Protein AF-C0EN92-F1 (afdb_monomer_lite)

Radius of gyration: 29.16 Å; chains: 1; bounding box: 77×29×92 Å

Structure (mmCIF, N/CA/C/O backbone):
data_AF-C0EN92-F1
#
_entry.id   AF-C0EN92-F1
#
loop_
_atom_site.group_PDB
_atom_site.id
_atom_site.type_symbol
_atom_site.label_atom_id
_atom_site.label_alt_id
_atom_site.label_comp_id
_atom_site.label_asym_id
_atom_site.label_entity_id
_atom_site.label_seq_id
_atom_site.pdbx_PDB_ins_code
_atom_site.Cartn_x
_atom_site.Cartn_y
_atom_site.Cartn_z
_atom_site.occupancy
_atom_site.B_iso_or_equiv
_atom_site.auth_seq_id
_atom_site.auth_comp_id
_atom_site.auth_asym_id
_atom_site.auth_atom_id
_atom_site.pdbx_PDB_model_num
ATOM 1 N N . MET A 1 1 ? 53.353 -12.602 -53.774 1.00 52.53 1 MET A N 1
ATOM 2 C CA . MET A 1 1 ? 52.784 -12.191 -55.079 1.00 52.53 1 MET A CA 1
ATOM 3 C C . MET A 1 1 ? 51.716 -13.171 -55.586 1.00 52.53 1 MET A C 1
ATOM 5 O O . MET A 1 1 ? 50.883 -12.757 -56.377 1.00 52.53 1 MET A O 1
ATOM 9 N N . GLU A 1 2 ? 51.681 -14.421 -55.100 1.00 54.94 2 GLU A N 1
ATOM 10 C CA . GLU A 1 2 ? 50.671 -15.437 -55.473 1.00 54.94 2 GLU A CA 1
ATOM 11 C C . GLU A 1 2 ? 49.275 -15.196 -54.868 1.00 54.94 2 GLU A C 1
ATOM 13 O O . GLU A 1 2 ? 48.294 -15.258 -55.593 1.00 54.94 2 GLU A O 1
ATOM 18 N N . ILE A 1 3 ? 49.171 -14.766 -53.604 1.00 53.34 3 ILE A N 1
ATOM 19 C CA . ILE A 1 3 ? 47.872 -14.516 -52.932 1.00 53.34 3 ILE A CA 1
ATOM 20 C C . ILE A 1 3 ? 47.039 -13.429 -53.639 1.00 53.34 3 ILE A C 1
ATOM 22 O O . ILE A 1 3 ? 45.816 -13.504 -53.714 1.00 53.34 3 ILE A O 1
ATOM 26 N N . ILE A 1 4 ? 47.701 -12.407 -54.188 1.00 57.75 4 ILE A N 1
ATOM 27 C CA . ILE A 1 4 ? 47.029 -11.316 -54.912 1.00 57.75 4 ILE A CA 1
ATOM 28 C C . ILE A 1 4 ? 46.498 -11.815 -56.264 1.00 57.75 4 ILE A C 1
ATOM 30 O O . ILE A 1 4 ? 45.454 -11.354 -56.714 1.00 57.75 4 ILE A O 1
ATOM 34 N N . LYS A 1 5 ? 47.173 -12.789 -56.887 1.00 64.00 5 LYS A N 1
ATOM 35 C CA . LYS A 1 5 ? 46.709 -13.430 -58.122 1.00 64.00 5 LYS A CA 1
ATOM 36 C C . LYS A 1 5 ? 45.467 -14.284 -57.871 1.00 64.00 5 LYS A C 1
ATOM 38 O O . LYS A 1 5 ? 44.494 -14.118 -58.595 1.00 64.00 5 LYS A O 1
ATOM 43 N N . ASP A 1 6 ? 45.454 -15.068 -56.794 1.00 62.69 6 ASP A N 1
ATOM 44 C CA . ASP A 1 6 ? 44.299 -15.901 -56.432 1.00 62.69 6 ASP A CA 1
ATOM 45 C C . ASP A 1 6 ? 43.051 -15.069 -56.110 1.00 62.69 6 ASP A C 1
ATOM 47 O O . ASP A 1 6 ? 41.946 -15.421 -56.516 1.00 62.69 6 ASP A O 1
ATOM 51 N N . ILE A 1 7 ? 43.213 -13.919 -55.447 1.00 59.91 7 ILE A N 1
ATOM 52 C CA . ILE A 1 7 ? 42.099 -12.997 -55.174 1.00 59.91 7 ILE A CA 1
ATOM 53 C C . ILE A 1 7 ? 41.567 -12.378 -56.474 1.00 59.91 7 ILE A C 1
ATOM 55 O O . ILE A 1 7 ? 40.354 -12.259 -56.646 1.00 59.91 7 ILE A O 1
ATOM 59 N N . ILE A 1 8 ? 42.453 -12.000 -57.400 1.00 69.06 8 ILE A N 1
ATOM 60 C CA . ILE A 1 8 ? 42.069 -11.411 -58.691 1.00 69.06 8 ILE A CA 1
ATOM 61 C C . ILE A 1 8 ? 41.389 -12.450 -59.593 1.00 69.06 8 ILE A C 1
ATOM 63 O O . ILE A 1 8 ? 40.402 -12.125 -60.258 1.00 69.06 8 ILE A O 1
ATOM 67 N N . ASP A 1 9 ? 41.865 -13.694 -59.597 1.00 70.50 9 ASP A N 1
ATOM 68 C CA . ASP A 1 9 ? 41.289 -14.778 -60.395 1.00 70.50 9 ASP A CA 1
ATOM 69 C C . ASP A 1 9 ? 39.962 -15.276 -59.806 1.00 70.50 9 ASP A C 1
ATOM 71 O O . ASP A 1 9 ? 39.016 -15.523 -60.558 1.00 70.50 9 ASP A O 1
ATOM 75 N N . TRP A 1 10 ? 39.818 -15.282 -58.477 1.00 67.06 10 TRP A N 1
ATOM 76 C CA . TRP A 1 10 ? 38.531 -15.494 -57.809 1.00 67.06 10 TRP A CA 1
ATOM 77 C C . TRP A 1 10 ? 37.513 -14.402 -58.171 1.00 67.06 10 TRP A C 1
ATOM 79 O O . TRP A 1 10 ? 36.366 -14.706 -58.501 1.00 67.06 10 TRP A O 1
ATOM 89 N N . PHE A 1 11 ? 37.935 -13.132 -58.210 1.00 61.81 11 PHE A N 1
ATOM 90 C CA . PHE A 1 11 ? 37.070 -12.012 -58.601 1.00 61.81 11 PHE A CA 1
ATOM 91 C C . PHE A 1 11 ? 36.653 -12.073 -60.079 1.00 61.81 11 PHE A C 1
ATOM 93 O O . PHE A 1 11 ? 35.511 -11.761 -60.421 1.00 61.81 11 PHE A O 1
ATOM 100 N N . LYS A 1 12 ? 37.552 -12.506 -60.973 1.00 68.06 12 LYS A N 1
ATOM 101 C CA . LYS A 1 12 ? 37.243 -12.722 -62.397 1.00 68.06 12 LYS A CA 1
ATOM 102 C C . LYS A 1 12 ? 36.296 -13.899 -62.610 1.00 68.06 12 LYS A C 1
ATOM 104 O O . LYS A 1 12 ? 35.366 -13.779 -63.405 1.00 68.06 12 LYS A O 1
ATOM 109 N N . TRP A 1 13 ? 36.492 -14.999 -61.883 1.00 70.31 13 TRP A N 1
ATOM 110 C CA . TRP A 1 13 ? 35.576 -16.138 -61.891 1.00 70.31 13 TRP A CA 1
ATOM 111 C C . TRP A 1 13 ? 34.180 -15.731 -61.399 1.00 70.31 13 TRP A C 1
ATOM 113 O O . T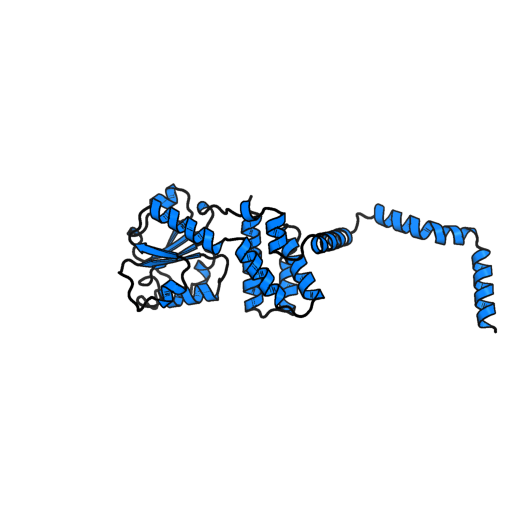RP A 1 13 ? 33.185 -16.030 -62.058 1.00 70.31 13 TRP A O 1
ATOM 123 N N . PHE A 1 14 ? 34.097 -14.948 -60.321 1.00 58.41 14 PHE A N 1
ATOM 124 C CA . PHE A 1 14 ? 32.828 -14.455 -59.781 1.00 58.41 14 PHE A CA 1
ATOM 125 C C . PHE A 1 14 ? 32.107 -13.495 -60.743 1.00 58.41 14 PHE A C 1
ATOM 127 O O . PHE A 1 14 ? 30.906 -13.626 -60.970 1.00 58.41 14 PHE A O 1
ATOM 134 N N . ASN A 1 15 ? 32.845 -12.589 -61.391 1.00 58.66 15 ASN A N 1
ATOM 135 C CA . ASN A 1 15 ? 32.295 -11.688 -62.410 1.00 58.66 15 ASN A CA 1
ATOM 136 C C . ASN A 1 15 ? 31.903 -12.405 -63.715 1.00 58.66 15 ASN A C 1
ATOM 138 O O . ASN A 1 15 ? 31.040 -11.912 -64.440 1.00 58.66 15 ASN A O 1
ATOM 142 N N . SER A 1 16 ? 32.484 -13.574 -64.013 1.00 63.78 16 SER A N 1
ATOM 143 C CA . SER A 1 16 ? 32.070 -14.405 -65.156 1.00 63.78 16 SER A CA 1
ATOM 144 C C . SER A 1 16 ? 30.697 -15.062 -64.950 1.00 63.78 16 SER A C 1
ATOM 146 O O . SER A 1 16 ? 30.022 -15.427 -65.911 1.00 63.78 16 SER A O 1
ATOM 148 N N . LEU A 1 17 ? 30.230 -15.137 -63.700 1.00 60.47 17 LEU A N 1
ATOM 149 C CA . LEU A 1 17 ? 28.909 -15.628 -63.317 1.00 60.47 17 LEU A CA 1
ATOM 150 C C . LEU A 1 17 ? 27.917 -14.459 -63.183 1.00 60.47 17 LEU A C 1
ATOM 152 O O . LEU A 1 17 ? 27.246 -14.304 -62.163 1.00 60.47 17 LEU A O 1
ATOM 156 N N . GLY A 1 18 ? 27.808 -13.624 -64.223 1.00 57.16 18 GLY A N 1
ATOM 157 C CA . GLY A 1 18 ? 27.041 -12.365 -64.207 1.00 57.16 18 GLY A CA 1
ATOM 158 C C . GLY A 1 18 ? 25.565 -12.482 -63.785 1.00 57.16 18 GLY A C 1
ATOM 159 O O . GLY A 1 18 ? 24.981 -11.516 -63.297 1.00 57.16 18 GLY A O 1
ATOM 160 N N . TRP A 1 19 ? 24.959 -13.668 -63.892 1.00 60.53 19 TRP A N 1
ATOM 161 C CA . TRP A 1 19 ? 23.601 -13.934 -63.400 1.00 60.53 19 TRP A CA 1
ATOM 162 C C . TRP A 1 19 ? 23.546 -14.184 -61.877 1.00 60.53 19 TRP A C 1
ATOM 164 O O . TRP A 1 19 ? 22.604 -13.750 -61.217 1.00 60.53 19 TRP A O 1
ATOM 174 N N . LEU A 1 20 ? 24.578 -14.803 -61.296 1.00 50.56 20 LEU A N 1
ATOM 175 C CA . LEU A 1 20 ? 24.722 -15.043 -59.853 1.00 50.56 20 LEU A CA 1
ATOM 176 C C . LEU A 1 20 ? 25.091 -13.762 -59.103 1.00 50.56 20 LEU A C 1
ATOM 178 O O . LEU A 1 20 ? 24.573 -13.529 -58.014 1.00 50.56 20 LEU A O 1
ATOM 182 N N . ALA A 1 21 ? 25.908 -12.895 -59.706 1.00 53.53 21 ALA A N 1
ATOM 183 C CA . ALA A 1 21 ? 26.208 -11.578 -59.152 1.00 53.53 21 ALA A CA 1
ATOM 184 C C . ALA A 1 21 ? 24.928 -10.740 -58.976 1.00 53.53 21 ALA A C 1
ATOM 186 O O . ALA A 1 21 ? 24.719 -10.156 -57.916 1.00 53.53 21 ALA A O 1
ATOM 187 N N . ASN A 1 22 ? 24.003 -10.761 -59.941 1.00 52.94 22 ASN A N 1
ATOM 188 C CA . ASN A 1 22 ? 22.713 -10.073 -59.814 1.00 52.94 22 ASN A CA 1
ATOM 189 C C . ASN A 1 22 ? 21.779 -10.731 -58.781 1.00 52.94 22 ASN A C 1
ATOM 191 O O . ASN A 1 22 ? 21.113 -10.026 -58.023 1.00 52.94 22 ASN A O 1
ATOM 195 N N . ILE A 1 23 ? 21.769 -12.063 -58.673 1.00 54.25 23 ILE A N 1
ATOM 196 C CA . ILE A 1 23 ? 20.987 -12.785 -57.652 1.00 54.25 23 ILE A CA 1
ATOM 197 C C . ILE A 1 23 ? 21.524 -12.535 -56.236 1.00 54.25 23 ILE A C 1
ATOM 199 O O . ILE A 1 23 ? 20.750 -12.427 -55.293 1.00 54.25 23 ILE A O 1
ATOM 203 N N . ILE A 1 24 ? 22.833 -12.399 -56.055 1.00 52.66 24 ILE A N 1
ATOM 204 C CA . ILE A 1 24 ? 23.429 -12.142 -54.739 1.00 52.66 24 ILE A CA 1
ATOM 205 C C . ILE A 1 24 ? 23.267 -10.662 -54.362 1.00 52.66 24 ILE A C 1
ATOM 207 O O . ILE A 1 24 ? 22.865 -10.355 -53.242 1.00 52.66 24 ILE A O 1
ATOM 211 N N . THR A 1 25 ? 23.492 -9.747 -55.308 1.00 54.62 25 THR A N 1
ATOM 212 C CA . THR A 1 25 ? 23.460 -8.295 -55.056 1.00 54.62 25 THR A CA 1
ATOM 213 C C . THR A 1 25 ? 22.034 -7.757 -54.905 1.00 54.62 25 THR A C 1
ATOM 215 O O . THR A 1 25 ? 21.799 -6.858 -54.103 1.00 54.62 25 THR A O 1
ATOM 218 N N . ILE A 1 26 ? 21.062 -8.323 -55.631 1.00 52.19 26 ILE A N 1
ATOM 219 C CA . ILE A 1 26 ? 19.655 -7.888 -55.594 1.00 52.19 26 ILE A CA 1
ATOM 220 C C . ILE A 1 26 ? 18.792 -8.903 -54.839 1.00 52.19 26 ILE A C 1
ATOM 222 O O . ILE A 1 26 ? 17.935 -8.520 -54.044 1.00 52.19 26 ILE A O 1
ATOM 226 N N . GLY A 1 27 ? 19.021 -10.202 -55.036 1.00 47.00 27 GLY A N 1
ATOM 227 C CA . GLY A 1 27 ? 18.198 -11.271 -54.463 1.00 47.00 27 GLY A CA 1
ATOM 228 C C . GLY A 1 27 ? 18.375 -11.465 -52.957 1.00 47.00 27 GLY A C 1
ATOM 229 O O . GLY A 1 27 ? 17.388 -11.717 -52.284 1.00 47.00 27 GLY A O 1
ATOM 230 N N . ILE A 1 28 ? 19.565 -11.275 -52.377 1.00 53.22 28 ILE A N 1
ATOM 231 C CA . ILE A 1 28 ? 19.749 -11.387 -50.914 1.00 53.22 28 ILE A CA 1
ATOM 232 C C . ILE A 1 28 ? 19.015 -10.274 -50.144 1.00 53.22 28 ILE A C 1
ATOM 234 O O . ILE A 1 28 ? 18.267 -10.600 -49.217 1.00 53.22 28 ILE A O 1
ATOM 238 N N . PRO A 1 29 ? 19.149 -8.979 -50.497 1.00 55.34 29 PRO A N 1
ATOM 239 C CA . PRO A 1 29 ? 18.407 -7.930 -49.804 1.00 55.34 29 PRO A CA 1
ATOM 240 C C . PRO A 1 29 ? 16.902 -8.004 -50.083 1.00 55.34 29 PRO A C 1
ATOM 242 O O . PRO A 1 29 ? 16.113 -7.851 -49.153 1.00 55.34 29 PRO A O 1
ATOM 245 N N . THR A 1 30 ? 16.476 -8.310 -51.314 1.00 54.00 30 THR A N 1
ATOM 246 C CA . THR A 1 30 ? 15.039 -8.425 -51.627 1.00 54.00 30 THR A CA 1
ATOM 247 C C . THR A 1 30 ? 14.401 -9.651 -50.979 1.00 54.00 30 THR A C 1
ATOM 249 O O . THR A 1 30 ? 13.339 -9.515 -50.382 1.00 54.00 30 THR A O 1
ATOM 252 N N . TYR A 1 31 ? 15.055 -10.817 -50.982 1.00 54.66 31 TYR A N 1
ATOM 253 C CA . TYR A 1 31 ? 14.577 -12.015 -50.283 1.00 54.66 31 TYR A CA 1
ATOM 254 C C . TYR A 1 31 ? 14.601 -11.832 -48.762 1.00 54.66 31 TYR A C 1
ATOM 256 O O . TYR A 1 31 ? 13.689 -12.294 -48.084 1.00 54.66 31 TYR A O 1
ATOM 264 N N . GLY A 1 32 ? 15.581 -11.099 -48.221 1.00 59.06 32 GLY A N 1
ATOM 265 C CA . GLY A 1 32 ? 15.625 -10.705 -46.811 1.00 59.06 32 GLY A CA 1
ATOM 266 C C . GLY A 1 32 ? 14.458 -9.797 -46.413 1.00 59.06 32 GLY A C 1
ATOM 267 O O . GLY A 1 32 ? 13.799 -10.058 -45.409 1.00 59.06 32 GLY A O 1
ATOM 268 N N . ILE A 1 33 ? 14.149 -8.782 -47.225 1.00 58.44 33 ILE A N 1
ATOM 269 C CA . ILE A 1 33 ? 13.006 -7.876 -47.023 1.00 58.44 33 ILE A CA 1
ATOM 270 C C . ILE A 1 33 ? 11.680 -8.629 -47.192 1.00 58.44 33 ILE A C 1
ATOM 272 O O . ILE A 1 33 ? 10.781 -8.478 -46.371 1.00 58.44 33 ILE A O 1
ATOM 276 N N . ILE A 1 34 ? 11.568 -9.500 -48.197 1.00 57.50 34 ILE A N 1
ATOM 277 C CA . ILE A 1 34 ? 10.387 -10.336 -48.441 1.00 57.50 34 ILE A CA 1
ATOM 278 C C . ILE A 1 34 ? 10.183 -11.345 -47.304 1.00 57.50 34 ILE A C 1
ATOM 280 O O . ILE A 1 34 ? 9.061 -11.497 -46.842 1.00 57.50 34 ILE A O 1
ATOM 284 N N . LEU A 1 35 ? 11.231 -11.980 -46.769 1.00 53.78 35 LEU A N 1
ATOM 285 C CA . LEU A 1 35 ? 11.136 -12.835 -45.575 1.00 53.78 35 LEU A CA 1
ATOM 286 C C . LEU A 1 35 ? 10.744 -12.046 -44.322 1.00 53.78 35 LEU A C 1
ATOM 288 O O . LEU A 1 35 ? 10.035 -12.586 -43.476 1.00 53.78 35 LEU A O 1
ATOM 292 N N . LEU A 1 36 ? 11.187 -10.794 -44.201 1.00 55.34 36 LEU A N 1
ATOM 293 C CA . LEU A 1 36 ? 10.862 -9.895 -43.091 1.00 55.34 36 LEU A CA 1
ATOM 294 C C . LEU A 1 36 ? 9.421 -9.357 -43.182 1.00 55.34 36 LEU A C 1
ATOM 296 O O . LEU A 1 36 ? 8.805 -9.102 -42.149 1.00 55.34 36 LEU A O 1
ATOM 300 N N . LEU A 1 37 ? 8.872 -9.252 -44.398 1.00 57.03 37 LEU A N 1
ATOM 301 C CA . LEU A 1 37 ? 7.476 -8.897 -44.679 1.00 57.03 37 LEU A CA 1
ATOM 302 C C . LEU A 1 37 ? 6.522 -10.109 -44.631 1.00 57.03 37 LEU A C 1
ATOM 304 O O . LEU A 1 37 ? 5.394 -9.972 -44.163 1.00 57.03 37 LEU A O 1
ATOM 308 N N . LEU A 1 38 ? 6.953 -11.295 -45.086 1.00 53.25 38 LEU A N 1
ATOM 309 C CA . LEU A 1 38 ? 6.133 -12.517 -45.164 1.00 53.25 38 LEU A CA 1
ATOM 310 C C . LEU A 1 38 ? 6.127 -13.331 -43.867 1.00 53.25 38 LEU A C 1
ATOM 312 O O . LEU A 1 38 ? 5.105 -13.929 -43.522 1.00 53.25 38 LEU A O 1
ATOM 316 N N . LYS A 1 39 ? 7.230 -13.372 -43.107 1.00 50.03 39 LYS A N 1
ATOM 317 C CA . LYS A 1 39 ? 7.168 -13.904 -41.743 1.00 50.03 39 LYS A CA 1
ATOM 318 C C . LYS A 1 39 ? 6.562 -12.817 -40.880 1.00 50.03 39 LYS A C 1
ATOM 320 O O . LYS A 1 39 ? 7.215 -11.799 -40.675 1.00 50.03 39 LYS A O 1
ATOM 325 N N . LYS A 1 40 ? 5.349 -13.064 -40.353 1.00 53.03 40 LYS A N 1
ATOM 326 C CA . LYS A 1 40 ? 4.748 -12.315 -39.230 1.00 53.03 40 LYS A CA 1
ATOM 327 C C . LYS A 1 40 ? 5.899 -11.799 -38.368 1.00 53.03 40 LYS A C 1
ATOM 329 O O . LYS A 1 40 ? 6.580 -12.662 -37.802 1.00 53.03 40 LYS A O 1
ATOM 334 N N . PRO A 1 41 ? 6.186 -10.482 -38.346 1.00 53.06 41 PRO A N 1
ATOM 335 C CA . PRO A 1 41 ? 7.405 -9.963 -37.748 1.00 53.06 41 PRO A CA 1
ATOM 336 C C . PRO A 1 41 ? 7.504 -10.588 -36.375 1.00 53.06 41 PRO A C 1
ATOM 338 O O . PRO A 1 41 ? 6.572 -10.465 -35.572 1.00 53.06 41 PRO A O 1
ATOM 341 N N . ASN A 1 42 ? 8.556 -11.394 -36.195 1.00 55.34 42 ASN A N 1
ATOM 342 C CA . ASN A 1 42 ? 8.668 -12.296 -35.060 1.00 55.34 42 ASN A CA 1
ATOM 343 C C . ASN A 1 42 ? 8.339 -11.450 -33.829 1.00 55.34 42 ASN A C 1
ATOM 345 O O . ASN A 1 42 ? 8.931 -10.379 -33.696 1.00 55.34 42 ASN A O 1
ATOM 349 N N . LYS A 1 43 ? 7.361 -11.835 -32.991 1.00 60.66 43 LYS A N 1
ATOM 350 C CA . LYS A 1 43 ? 6.848 -10.979 -31.891 1.00 60.66 43 LYS A CA 1
ATOM 351 C C . LYS A 1 43 ? 7.986 -10.334 -31.080 1.00 60.66 43 LYS A C 1
ATOM 353 O O . LYS A 1 43 ? 7.841 -9.238 -30.553 1.00 60.66 43 LYS A O 1
ATOM 358 N N . TRP A 1 44 ? 9.134 -11.006 -31.043 1.00 61.19 44 TRP A N 1
ATOM 359 C CA . TRP A 1 44 ? 10.424 -10.530 -30.564 1.00 61.19 44 TRP A CA 1
ATOM 360 C C . TRP A 1 44 ? 10.941 -9.212 -31.185 1.00 61.19 44 TRP A C 1
ATOM 362 O O . TRP A 1 44 ? 11.288 -8.308 -30.434 1.00 61.19 44 TRP A O 1
ATOM 372 N N . ILE A 1 45 ? 10.963 -9.054 -32.513 1.00 63.38 45 ILE A N 1
ATOM 373 C CA . ILE A 1 45 ? 11.422 -7.834 -33.209 1.00 63.38 45 ILE A CA 1
ATOM 374 C C . ILE A 1 45 ? 10.510 -6.653 -32.865 1.00 63.38 45 ILE A C 1
ATOM 376 O O . ILE A 1 45 ? 10.994 -5.594 -32.475 1.00 63.38 45 ILE A O 1
ATOM 380 N N . LEU A 1 46 ? 9.189 -6.854 -32.920 1.00 67.19 46 LEU A N 1
ATOM 381 C CA . LEU A 1 46 ? 8.208 -5.844 -32.506 1.00 67.19 46 LEU A CA 1
ATOM 382 C C . LEU A 1 46 ? 8.374 -5.460 -31.030 1.00 67.19 46 LEU A C 1
ATOM 384 O O . LEU A 1 46 ? 8.362 -4.276 -30.704 1.00 67.19 46 LEU A O 1
ATOM 388 N N . LYS A 1 47 ? 8.578 -6.438 -30.135 1.00 66.00 47 LYS A N 1
ATOM 389 C CA . LYS A 1 47 ? 8.892 -6.178 -28.719 1.00 66.00 47 LYS A CA 1
ATOM 390 C C . LYS A 1 47 ? 10.179 -5.359 -28.566 1.00 66.00 47 LYS A C 1
ATOM 392 O O . LYS A 1 47 ? 10.212 -4.453 -27.742 1.00 66.00 47 LYS A O 1
ATOM 397 N N . LYS A 1 48 ? 11.210 -5.635 -29.368 1.00 67.38 48 LYS A N 1
ATOM 398 C CA . LYS A 1 48 ? 12.501 -4.933 -29.322 1.00 67.38 48 LYS A CA 1
ATOM 399 C C . LYS A 1 48 ? 12.393 -3.482 -29.807 1.00 67.38 48 LYS A C 1
ATOM 401 O O . LYS A 1 48 ? 12.903 -2.590 -29.139 1.00 67.38 48 LYS A O 1
ATOM 406 N N . PHE A 1 49 ? 11.665 -3.233 -30.898 1.00 67.25 49 PHE A N 1
ATOM 407 C CA . PHE A 1 49 ? 11.370 -1.873 -31.370 1.00 67.25 49 PHE A CA 1
ATOM 408 C C . PHE A 1 49 ? 10.515 -1.081 -30.377 1.00 67.25 49 PHE A C 1
ATOM 410 O O . PHE A 1 49 ? 10.766 0.099 -30.160 1.00 67.25 49 PHE A O 1
ATOM 417 N N . ARG A 1 50 ? 9.529 -1.722 -29.735 1.00 67.25 50 ARG A N 1
ATOM 418 C CA . ARG A 1 50 ? 8.718 -1.080 -28.687 1.00 67.25 50 ARG A CA 1
ATOM 419 C C . ARG A 1 50 ? 9.558 -0.698 -27.469 1.00 67.25 50 ARG A C 1
ATOM 421 O O . ARG A 1 50 ? 9.437 0.431 -27.011 1.00 67.25 50 ARG A O 1
ATOM 428 N N . LYS A 1 51 ? 10.433 -1.600 -27.005 1.00 64.94 51 LYS A N 1
ATOM 429 C CA . LYS A 1 51 ? 11.405 -1.326 -25.931 1.00 64.94 51 LYS A CA 1
ATOM 430 C C . LYS A 1 51 ? 12.276 -0.118 -26.263 1.00 64.94 51 LYS A C 1
ATOM 432 O O . LYS A 1 51 ? 12.351 0.800 -25.461 1.00 64.94 51 LYS A O 1
ATOM 437 N N . ALA A 1 52 ? 12.844 -0.093 -27.468 1.00 62.62 52 ALA A N 1
ATOM 438 C CA . ALA A 1 52 ? 13.669 1.019 -27.931 1.00 62.62 52 ALA A CA 1
ATOM 439 C C . ALA A 1 52 ? 12.887 2.342 -28.041 1.00 62.62 52 ALA A C 1
ATOM 441 O O . ALA A 1 52 ? 13.410 3.399 -27.716 1.00 62.62 52 ALA A O 1
ATOM 442 N N . LYS A 1 53 ? 11.619 2.303 -28.470 1.00 69.00 53 LYS A N 1
ATOM 443 C CA . LYS A 1 53 ? 10.779 3.506 -28.545 1.00 69.00 53 LYS A CA 1
ATOM 444 C C . LYS A 1 53 ? 10.458 4.065 -27.155 1.00 69.00 53 LYS A C 1
ATOM 446 O O . LYS A 1 53 ? 10.562 5.269 -26.961 1.00 69.00 53 LYS A O 1
ATOM 451 N N . LEU A 1 54 ? 10.087 3.206 -26.204 1.00 64.81 54 LEU A N 1
ATOM 452 C CA . LEU A 1 54 ? 9.776 3.616 -24.830 1.00 64.81 54 LEU A CA 1
ATOM 453 C C . LEU A 1 54 ? 11.007 4.171 -24.110 1.00 64.81 54 LEU A C 1
ATOM 455 O O . LEU A 1 54 ? 10.905 5.231 -23.503 1.00 64.81 54 LEU A O 1
ATOM 459 N N . SER A 1 55 ? 12.171 3.534 -24.278 1.00 60.97 55 SER A N 1
ATOM 460 C CA . SER A 1 55 ? 13.434 4.008 -23.698 1.00 60.97 55 SER A CA 1
ATOM 461 C C . SER A 1 55 ? 13.892 5.362 -24.239 1.00 60.97 55 SER A C 1
ATOM 463 O O . SER A 1 55 ? 14.684 6.043 -23.605 1.00 60.97 55 SER A O 1
ATOM 465 N N . MET A 1 56 ? 13.439 5.741 -25.438 1.00 62.03 56 MET A N 1
ATOM 466 C CA . MET A 1 56 ? 13.698 7.065 -26.018 1.00 62.03 56 MET A CA 1
ATOM 467 C C . MET A 1 56 ? 12.651 8.103 -25.600 1.00 62.03 56 MET A C 1
ATOM 469 O O . MET A 1 56 ? 12.891 9.300 -25.724 1.00 62.03 56 MET A O 1
ATOM 473 N N . GLN A 1 57 ? 11.475 7.658 -25.157 1.00 74.94 57 GLN A N 1
ATOM 474 C CA . GLN A 1 57 ? 10.350 8.530 -24.835 1.00 74.94 57 GLN A CA 1
ATOM 475 C C . GLN A 1 57 ? 10.318 8.923 -23.353 1.00 74.94 57 GLN A C 1
ATOM 477 O O . GLN A 1 57 ? 9.846 10.018 -23.037 1.00 74.94 57 GLN A O 1
ATOM 482 N N . TYR A 1 58 ? 10.816 8.053 -22.471 1.00 82.56 58 TYR A N 1
ATOM 483 C CA . TYR A 1 58 ? 10.781 8.223 -21.021 1.00 82.56 58 TYR A CA 1
ATOM 484 C C . TYR A 1 58 ? 12.105 7.790 -20.394 1.00 82.56 58 TYR A C 1
ATOM 486 O O . TYR A 1 58 ? 12.602 6.702 -20.680 1.00 82.56 58 TYR A O 1
ATOM 494 N N . HIS A 1 59 ? 12.643 8.625 -19.510 1.00 85.44 59 HIS A N 1
ATOM 495 C CA . HIS A 1 59 ? 13.879 8.353 -18.777 1.00 85.44 59 HIS A CA 1
ATOM 496 C C . HIS A 1 59 ? 13.608 7.838 -17.363 1.00 85.44 59 HIS A C 1
ATOM 498 O O . HIS A 1 59 ? 14.476 7.199 -16.770 1.00 85.44 59 HIS A O 1
ATOM 504 N N . THR A 1 60 ? 12.415 8.109 -16.825 1.00 91.88 60 THR A N 1
ATOM 505 C CA . THR A 1 60 ? 12.004 7.693 -15.483 1.00 91.88 60 THR A CA 1
ATOM 506 C C . THR A 1 60 ? 10.537 7.258 -15.441 1.00 91.88 60 THR A C 1
ATOM 508 O O . THR A 1 60 ? 9.743 7.620 -16.317 1.00 91.88 60 THR A O 1
ATOM 511 N N . ILE A 1 61 ? 10.158 6.495 -14.411 1.00 91.12 61 ILE A N 1
ATOM 512 C CA . ILE A 1 61 ? 8.764 6.131 -14.133 1.00 91.12 61 ILE A CA 1
ATOM 513 C C . ILE A 1 61 ? 7.952 7.402 -13.874 1.00 91.12 61 ILE A C 1
ATOM 515 O O . ILE A 1 61 ? 6.856 7.550 -14.408 1.00 91.12 61 ILE A O 1
ATOM 519 N N . PHE A 1 62 ? 8.499 8.355 -13.118 1.00 90.50 62 PHE A N 1
ATOM 520 C CA . PHE A 1 62 ? 7.849 9.637 -12.859 1.00 90.50 62 PHE A CA 1
ATOM 521 C C . PHE A 1 62 ? 7.534 10.415 -14.147 1.00 90.50 62 PHE A C 1
ATOM 523 O O . PHE A 1 62 ? 6.413 10.897 -14.311 1.00 90.50 62 PHE A O 1
ATOM 530 N N . GLU A 1 63 ? 8.482 10.497 -15.090 1.00 89.81 63 GLU A N 1
ATOM 531 C CA . GLU A 1 63 ? 8.266 11.158 -16.384 1.00 89.81 63 GLU A CA 1
ATOM 532 C C . GLU A 1 63 ? 7.176 10.448 -17.199 1.00 89.81 63 GLU A C 1
ATOM 534 O O . GLU A 1 63 ? 6.355 11.108 -17.841 1.00 89.81 63 GLU A O 1
ATOM 539 N N . PHE A 1 64 ? 7.143 9.110 -17.157 1.00 90.06 64 PHE A N 1
ATOM 540 C CA . PHE A 1 64 ? 6.092 8.315 -17.792 1.00 90.06 64 PHE A CA 1
ATOM 541 C C . PHE A 1 64 ? 4.706 8.650 -17.235 1.00 90.06 64 PHE A C 1
ATOM 543 O O . PHE A 1 64 ? 3.808 8.964 -18.019 1.00 90.06 64 PHE A O 1
ATOM 550 N N . ILE A 1 65 ? 4.553 8.650 -15.908 1.00 87.38 65 ILE A N 1
ATOM 551 C CA . ILE A 1 65 ? 3.294 8.983 -15.233 1.00 87.38 65 ILE A CA 1
ATOM 552 C C . ILE A 1 65 ? 2.805 10.378 -15.640 1.00 87.38 65 ILE A C 1
ATOM 554 O O . ILE A 1 65 ? 1.690 10.499 -16.148 1.00 87.38 65 ILE A O 1
ATOM 558 N N . GLN A 1 66 ? 3.652 11.404 -15.491 1.00 86.56 66 GLN A N 1
ATOM 559 C CA . GLN A 1 66 ? 3.275 12.796 -15.766 1.00 86.56 66 GLN A CA 1
ATOM 560 C C . GLN A 1 66 ? 2.889 13.033 -17.227 1.00 86.56 66 GLN A C 1
ATOM 562 O O . GLN A 1 66 ? 1.899 13.691 -17.531 1.00 86.56 66 GLN A O 1
ATOM 567 N N . ARG A 1 67 ? 3.675 12.509 -18.173 1.00 85.31 67 ARG A N 1
ATOM 568 C CA . ARG A 1 67 ? 3.419 12.737 -19.605 1.00 85.31 67 ARG A CA 1
ATOM 569 C C . ARG A 1 67 ? 2.173 12.027 -20.112 1.00 85.31 67 ARG A C 1
ATOM 571 O O . ARG A 1 67 ? 1.622 12.439 -21.129 1.00 85.31 67 ARG A O 1
ATOM 578 N N . GLN A 1 68 ? 1.772 10.948 -19.450 1.00 83.31 68 GLN A N 1
ATOM 579 C CA . GLN A 1 68 ? 0.536 10.234 -19.749 1.00 83.31 68 GLN A CA 1
ATOM 580 C C . GLN A 1 68 ? -0.672 10.819 -18.993 1.00 83.31 68 GLN A C 1
ATOM 582 O O . GLN A 1 68 ? -1.794 10.366 -19.213 1.00 83.31 68 GLN A O 1
ATOM 587 N N . GLY A 1 69 ? -0.467 11.823 -18.127 1.00 77.25 69 GLY A N 1
ATOM 588 C CA . GLY A 1 69 ? -1.518 12.421 -17.302 1.00 77.25 69 GLY A CA 1
ATOM 589 C C . GLY A 1 69 ? -2.123 11.437 -16.296 1.00 77.25 69 GLY A C 1
ATOM 590 O O . GLY A 1 69 ? -3.289 11.579 -15.917 1.00 77.25 69 GLY A O 1
ATOM 591 N N . LEU A 1 70 ? -1.372 10.395 -15.919 1.00 78.69 70 LEU A N 1
ATOM 592 C CA . LEU A 1 70 ? -1.861 9.289 -15.089 1.00 78.69 70 LEU A CA 1
ATOM 593 C C . LEU A 1 70 ? -2.027 9.690 -13.624 1.00 78.69 70 LEU A C 1
ATOM 595 O O . LEU A 1 70 ? -2.777 9.042 -12.903 1.00 78.69 70 LEU A O 1
ATOM 599 N N . GLU A 1 71 ? -1.414 10.793 -13.202 1.00 68.00 71 GLU A N 1
ATOM 600 C CA . GLU A 1 71 ? -1.640 11.401 -11.891 1.00 68.00 71 GLU A CA 1
ATOM 601 C C . GLU A 1 71 ? -3.092 11.848 -11.674 1.00 68.00 71 GLU A C 1
ATOM 603 O O . GLU A 1 71 ? -3.537 11.948 -10.537 1.00 68.00 71 GLU A O 1
ATOM 608 N N . ASN A 1 72 ? -3.840 12.096 -12.756 1.00 60.69 72 ASN A N 1
ATOM 609 C CA . ASN A 1 72 ? -5.256 12.465 -12.684 1.00 60.69 72 ASN A CA 1
ATOM 610 C C . ASN A 1 72 ? -6.185 11.249 -12.824 1.00 60.69 72 ASN A C 1
ATOM 612 O O . ASN A 1 72 ? -7.357 11.335 -12.468 1.00 60.69 72 ASN A O 1
ATOM 616 N N . LYS A 1 73 ? -5.672 10.122 -13.343 1.00 57.38 73 LYS A N 1
ATOM 617 C CA . LYS A 1 73 ? -6.391 8.839 -13.415 1.00 57.38 73 LYS A CA 1
ATOM 618 C C . LYS A 1 73 ? -6.240 8.000 -12.149 1.00 57.38 73 LYS A C 1
ATOM 620 O O . LYS A 1 73 ? -7.029 7.094 -11.934 1.00 57.38 73 LYS A O 1
ATOM 625 N N . SER A 1 74 ? -5.265 8.316 -11.301 1.00 54.69 74 SER A N 1
ATOM 626 C CA . SER A 1 74 ? -4.913 7.539 -10.113 1.00 54.69 74 SER A CA 1
ATOM 627 C C . SER A 1 74 ? -5.887 7.640 -8.938 1.00 54.69 74 SER A C 1
ATOM 629 O O . SER A 1 74 ? -5.511 7.330 -7.806 1.00 54.69 74 SER A O 1
ATOM 631 N N . TYR A 1 75 ? -7.110 8.125 -9.153 1.00 57.94 75 TYR A N 1
ATOM 632 C CA . TYR A 1 75 ? -8.127 8.095 -8.112 1.00 57.94 75 TYR A CA 1
ATOM 633 C C . TYR A 1 75 ? -8.682 6.670 -8.044 1.00 57.94 75 TYR A C 1
ATOM 635 O O . TYR A 1 75 ? -9.739 6.389 -8.599 1.00 57.94 75 TYR A O 1
ATOM 643 N N . ILE A 1 76 ? -7.960 5.769 -7.366 1.00 65.12 76 ILE A N 1
ATOM 644 C CA . ILE A 1 76 ? -8.621 4.589 -6.801 1.00 65.12 76 ILE A CA 1
ATOM 645 C C . ILE A 1 76 ? -9.713 5.145 -5.896 1.00 65.12 76 ILE A C 1
ATOM 647 O O . ILE A 1 76 ? -9.440 6.007 -5.059 1.00 65.12 76 ILE A O 1
ATOM 651 N N . SER A 1 77 ? -10.957 4.711 -6.074 1.00 77.56 77 SER A N 1
ATOM 652 C CA . SER A 1 77 ? -11.998 5.150 -5.158 1.00 77.56 77 SER A CA 1
ATOM 653 C C . SER A 1 77 ? -11.691 4.581 -3.777 1.00 77.56 77 SER A C 1
ATOM 655 O O . SER A 1 77 ? -11.436 3.386 -3.641 1.00 77.56 77 SER A O 1
ATOM 657 N N . THR A 1 78 ? -11.808 5.380 -2.712 1.00 81.88 78 THR A N 1
ATOM 658 C CA . THR A 1 78 ? -11.718 4.852 -1.335 1.00 81.88 78 THR A CA 1
ATOM 659 C C . THR A 1 78 ? -12.689 3.687 -1.092 1.00 81.88 78 THR A C 1
ATOM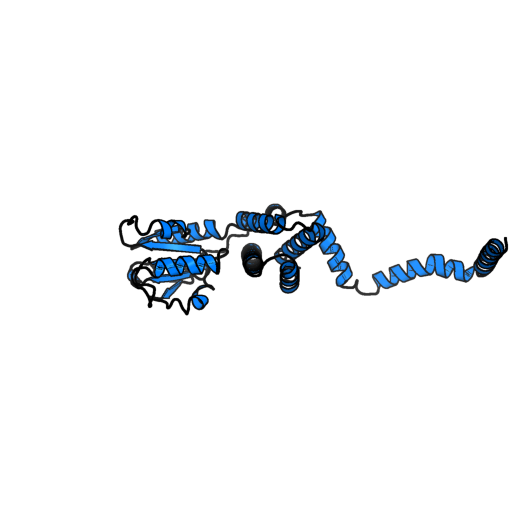 661 O O . THR A 1 78 ? -12.457 2.856 -0.218 1.00 81.88 78 THR A O 1
ATOM 664 N N . LYS A 1 79 ? -13.758 3.589 -1.894 1.00 86.06 79 LYS A N 1
ATOM 665 C CA . LYS A 1 79 ? -14.760 2.516 -1.860 1.00 86.06 79 LYS A CA 1
ATOM 666 C C . LYS A 1 79 ? -14.267 1.185 -2.435 1.00 86.06 79 LYS A C 1
ATOM 668 O O . LYS A 1 79 ? -14.824 0.138 -2.114 1.00 86.06 79 LYS A O 1
ATOM 673 N N . GLU A 1 80 ? -13.244 1.207 -3.281 1.00 84.44 80 GLU A N 1
ATOM 674 C CA . GLU A 1 80 ? -12.660 0.007 -3.889 1.00 84.44 80 GLU A CA 1
ATOM 675 C C . GLU A 1 80 ? -11.652 -0.677 -2.966 1.00 84.44 80 GLU A C 1
ATOM 677 O O . GLU A 1 80 ? -11.444 -1.887 -3.104 1.00 84.44 80 GLU A O 1
ATOM 682 N N . LEU A 1 81 ? -11.106 0.068 -2.001 1.00 88.00 81 LEU A N 1
ATOM 683 C CA . LEU A 1 81 ? -10.127 -0.403 -1.028 1.00 88.00 81 LEU A CA 1
ATOM 684 C C . LEU A 1 81 ? -10.745 -1.412 -0.058 1.00 88.00 81 LEU A C 1
ATOM 686 O O . LEU A 1 81 ? -11.826 -1.191 0.492 1.00 88.00 81 LEU A O 1
ATOM 690 N N . ASN A 1 82 ? -10.024 -2.501 0.203 1.00 92.56 82 ASN A N 1
ATOM 691 C CA . ASN A 1 82 ? -10.322 -3.410 1.300 1.00 92.56 82 ASN A CA 1
ATOM 692 C C . ASN A 1 82 ? -9.829 -2.781 2.604 1.00 92.56 82 ASN A C 1
ATOM 694 O O . ASN A 1 82 ? -8.624 -2.606 2.809 1.00 92.56 82 ASN A O 1
ATOM 698 N N . ILE A 1 83 ? -10.767 -2.460 3.494 1.00 96.19 83 ILE A N 1
ATOM 699 C CA . ILE A 1 83 ? -10.493 -1.763 4.750 1.00 96.19 83 ILE A CA 1
ATOM 700 C C . ILE A 1 83 ? -10.683 -2.734 5.913 1.00 96.19 83 ILE A C 1
ATOM 702 O O . ILE A 1 83 ? -11.735 -3.364 6.035 1.00 96.19 83 ILE A O 1
ATOM 706 N N . LEU A 1 84 ? -9.680 -2.839 6.782 1.00 97.44 84 LEU A N 1
ATOM 707 C CA . LEU A 1 84 ? -9.765 -3.576 8.040 1.00 97.44 84 LEU A CA 1
ATOM 708 C C . LEU A 1 84 ? -9.856 -2.607 9.214 1.00 97.44 84 LEU A C 1
ATOM 710 O O . LEU A 1 84 ? -9.005 -1.739 9.363 1.00 97.44 84 LEU A O 1
ATOM 714 N N . ILE A 1 85 ? -10.835 -2.817 10.086 1.00 97.12 85 ILE A N 1
ATOM 715 C CA . ILE A 1 85 ? -10.880 -2.237 11.427 1.00 97.12 85 ILE A CA 1
ATOM 716 C C . ILE A 1 85 ? -10.482 -3.334 12.405 1.00 97.12 85 ILE A C 1
ATOM 718 O O . ILE A 1 85 ? -11.180 -4.345 12.515 1.00 97.12 85 ILE A O 1
ATOM 722 N N . LEU A 1 86 ? -9.354 -3.145 13.079 1.00 95.75 86 LEU A N 1
ATOM 723 C CA . LEU A 1 86 ? -8.871 -4.024 14.128 1.00 95.75 86 LEU A CA 1
ATOM 724 C C . LEU A 1 86 ? -8.979 -3.276 15.459 1.00 95.75 86 LEU A C 1
ATOM 726 O O . LEU A 1 86 ? -8.134 -2.439 15.769 1.00 95.75 86 LEU A O 1
ATOM 730 N N . ASP A 1 87 ? -10.060 -3.548 16.183 1.00 94.19 87 ASP A N 1
ATOM 731 C CA . ASP A 1 87 ? -10.424 -2.891 17.444 1.00 94.19 87 ASP A CA 1
ATOM 732 C C . ASP A 1 87 ? -11.435 -3.779 18.192 1.00 94.19 87 ASP A C 1
ATOM 734 O O . ASP A 1 87 ? -12.369 -4.309 17.574 1.00 94.19 87 ASP A O 1
ATOM 738 N N . ASP A 1 88 ? -11.255 -3.970 19.499 1.00 92.81 88 ASP A N 1
ATOM 739 C CA . ASP A 1 88 ? -12.148 -4.760 20.351 1.00 92.81 88 ASP A CA 1
ATOM 740 C C . ASP A 1 88 ? -13.463 -4.037 20.705 1.00 92.81 88 ASP A C 1
ATOM 742 O O . ASP A 1 88 ? -14.416 -4.679 21.155 1.00 92.81 88 ASP A O 1
ATOM 746 N N . GLU A 1 89 ? -13.570 -2.744 20.395 1.00 92.94 89 GLU A N 1
ATOM 747 C CA . GLU A 1 89 ? -14.735 -1.881 20.581 1.00 92.94 89 GLU A CA 1
ATOM 748 C C . GLU A 1 89 ? -15.326 -1.389 19.233 1.00 92.94 89 GLU A C 1
ATOM 750 O O . GLU A 1 89 ? -15.256 -0.200 18.898 1.00 92.94 89 GLU A O 1
ATOM 755 N N . PRO A 1 90 ? -15.980 -2.258 18.432 1.00 91.50 90 PRO A N 1
ATOM 756 C CA . PRO A 1 90 ? -16.515 -1.893 17.112 1.00 91.50 90 PRO A CA 1
ATOM 757 C C . PRO A 1 90 ? -17.540 -0.750 17.133 1.00 91.50 90 PRO A C 1
ATOM 759 O O . PRO A 1 90 ? -17.698 -0.055 16.130 1.00 91.50 90 PRO A O 1
ATOM 762 N N . GLN A 1 91 ? -18.225 -0.534 18.260 1.00 93.69 91 GLN A N 1
ATOM 763 C CA . GLN A 1 91 ? -19.190 0.553 18.455 1.00 93.69 91 GLN A CA 1
ATOM 764 C C . GLN A 1 91 ? -18.576 1.954 18.327 1.00 93.69 91 GLN A C 1
ATOM 766 O O . GLN A 1 91 ? -19.306 2.924 18.137 1.00 93.69 91 GLN A O 1
ATOM 771 N N . ASN A 1 92 ? -17.249 2.066 18.419 1.00 94.38 92 ASN A N 1
ATOM 772 C CA . ASN A 1 92 ? -16.530 3.325 18.259 1.00 94.38 92 ASN A CA 1
ATOM 773 C C . ASN A 1 92 ? -16.430 3.787 16.795 1.00 94.38 92 ASN A C 1
ATOM 775 O O . ASN A 1 92 ? -15.979 4.908 16.544 1.00 94.38 92 ASN A O 1
ATOM 779 N N . TYR A 1 93 ? -16.846 2.943 15.844 1.00 96.00 93 TYR A N 1
ATOM 780 C CA . TYR A 1 93 ? -16.727 3.189 14.412 1.00 96.00 93 TYR A CA 1
ATOM 781 C C . TYR A 1 93 ? -18.085 3.127 13.706 1.00 96.00 93 TYR A C 1
ATOM 783 O O . TYR A 1 93 ? -18.918 2.268 14.008 1.00 96.00 93 TYR A O 1
ATOM 791 N N . PRO A 1 94 ? -18.297 3.953 12.669 1.00 96.12 94 PRO A N 1
ATOM 792 C CA . PRO A 1 94 ? -19.543 4.004 11.913 1.00 96.12 94 PRO A CA 1
ATOM 793 C C . PRO A 1 94 ? -19.618 2.880 10.856 1.00 96.12 94 PRO A C 1
ATOM 795 O O . PRO A 1 94 ? -19.835 3.132 9.672 1.00 96.12 94 PRO A O 1
ATOM 798 N N . ILE A 1 95 ? -19.425 1.615 11.257 1.00 96.62 95 ILE A N 1
ATOM 799 C CA . ILE A 1 95 ? -19.264 0.463 10.342 1.00 96.62 95 ILE A CA 1
ATOM 800 C C . ILE A 1 95 ? -20.468 0.287 9.409 1.00 96.62 95 ILE A C 1
ATOM 802 O O . ILE A 1 95 ? -20.299 0.109 8.201 1.00 96.62 95 ILE A O 1
ATOM 806 N N . GLU A 1 96 ? -21.688 0.317 9.950 1.00 96.56 96 GLU A N 1
ATOM 807 C CA . GLU A 1 96 ? -22.908 0.127 9.155 1.00 96.56 96 GLU A CA 1
ATOM 808 C C . GLU A 1 96 ? -23.114 1.263 8.153 1.00 96.56 96 GLU A C 1
ATOM 810 O O . GLU A 1 96 ? -23.423 1.016 6.987 1.00 96.56 96 GLU A O 1
ATOM 815 N N . TYR 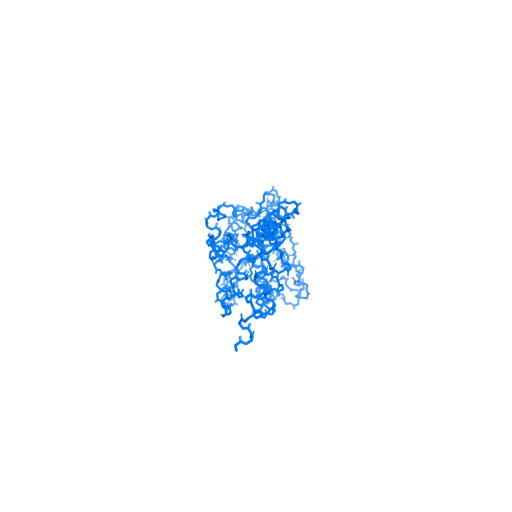A 1 97 ? -22.871 2.500 8.588 1.00 96.94 97 TYR A N 1
ATOM 816 C CA . TYR A 1 97 ? -22.910 3.677 7.728 1.00 96.94 97 TYR A CA 1
ATOM 817 C C . TYR A 1 97 ? -21.932 3.536 6.551 1.00 96.94 97 TYR A C 1
ATOM 819 O O . TYR A 1 97 ? -22.342 3.646 5.396 1.00 96.94 97 TYR A O 1
ATOM 827 N N . LEU A 1 98 ? -20.671 3.180 6.816 1.00 96.44 98 LEU A N 1
ATOM 828 C CA . LEU A 1 98 ? -19.661 2.992 5.769 1.00 96.44 98 LEU A CA 1
ATOM 829 C C . LEU A 1 98 ? -20.045 1.868 4.793 1.00 96.44 98 LEU A C 1
ATOM 831 O O . LEU A 1 98 ? -19.940 2.021 3.574 1.00 96.44 98 LEU A O 1
ATOM 835 N N . ARG A 1 99 ? -20.562 0.741 5.291 1.00 96.12 99 ARG A N 1
ATOM 836 C CA . ARG A 1 99 ? -21.050 -0.341 4.419 1.00 96.12 99 ARG A CA 1
ATOM 837 C C . ARG A 1 99 ? -22.217 0.116 3.537 1.00 96.12 99 ARG A C 1
ATOM 839 O O . ARG A 1 99 ? -22.249 -0.219 2.351 1.00 96.12 99 ARG A O 1
ATOM 846 N N . ASN A 1 100 ? -23.130 0.930 4.067 1.00 96.25 100 ASN A N 1
ATOM 847 C CA . ASN A 1 100 ? -24.223 1.527 3.292 1.00 96.25 100 ASN A CA 1
ATOM 848 C C . ASN A 1 100 ? -23.703 2.486 2.208 1.00 96.25 100 ASN A C 1
ATOM 850 O O . ASN A 1 100 ? -24.204 2.463 1.081 1.00 96.25 100 ASN A O 1
ATOM 854 N N . CYS A 1 101 ? -22.630 3.227 2.499 1.00 93.62 101 CYS A N 1
ATOM 855 C CA . CYS A 1 101 ? -21.901 4.063 1.540 1.00 93.62 10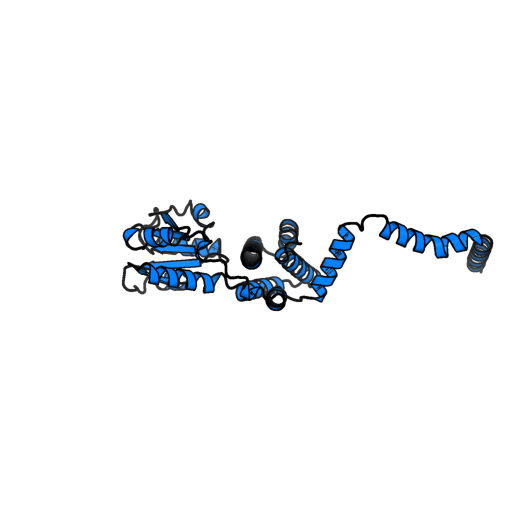1 CYS A CA 1
ATOM 856 C C . CYS A 1 101 ? -21.053 3.272 0.518 1.00 93.62 101 CYS A C 1
ATOM 858 O O . CYS A 1 101 ? -20.433 3.886 -0.358 1.00 93.62 101 CYS A O 1
ATOM 860 N N . LYS A 1 102 ? -21.107 1.930 0.560 1.00 95.31 102 LYS A N 1
ATOM 861 C CA . LYS A 1 102 ? -20.427 0.965 -0.327 1.00 95.31 102 LYS A CA 1
ATOM 862 C C . LYS A 1 102 ? -18.931 0.765 -0.072 1.00 95.31 102 LYS A C 1
ATOM 864 O O . LYS A 1 102 ? -18.244 0.241 -0.942 1.00 95.31 102 LYS A O 1
ATOM 869 N N . TYR A 1 103 ? -18.434 1.108 1.114 1.00 95.12 103 TYR A N 1
ATOM 870 C CA . TYR A 1 103 ? -17.069 0.761 1.514 1.00 95.12 103 TYR A CA 1
ATOM 871 C C . TYR A 1 103 ? -16.937 -0.734 1.844 1.00 95.12 103 TYR A C 1
ATOM 873 O O . TYR A 1 103 ? -17.817 -1.325 2.481 1.00 95.12 103 TYR A O 1
ATOM 881 N N . LYS A 1 104 ? -15.806 -1.347 1.470 1.00 95.56 104 LYS A N 1
ATOM 882 C CA . LYS A 1 104 ? -15.484 -2.746 1.798 1.00 95.56 104 LYS A CA 1
ATOM 883 C C . LYS A 1 104 ? -14.866 -2.845 3.199 1.00 95.56 104 LYS A C 1
ATOM 885 O O . LYS A 1 104 ? -13.657 -3.001 3.348 1.00 95.56 104 LYS A O 1
ATOM 890 N N . ILE A 1 105 ? -15.707 -2.731 4.231 1.00 96.56 105 ILE A N 1
ATOM 891 C CA . ILE A 1 105 ? -15.275 -2.765 5.639 1.00 96.56 105 ILE A CA 1
ATOM 892 C C . ILE A 1 105 ? -15.322 -4.183 6.218 1.00 96.56 105 ILE A C 1
ATOM 894 O O . ILE A 1 105 ? -16.406 -4.747 6.434 1.00 96.56 105 ILE A O 1
ATOM 898 N N . ASN A 1 106 ? -14.153 -4.693 6.593 1.00 96.94 106 ASN A N 1
ATOM 899 C CA . ASN A 1 106 ? -13.986 -5.847 7.466 1.00 96.94 106 ASN A CA 1
ATOM 900 C C . ASN A 1 106 ? -13.658 -5.385 8.888 1.00 96.94 106 ASN A C 1
ATOM 902 O O . ASN A 1 106 ? -12.930 -4.418 9.087 1.00 96.94 106 ASN A O 1
ATOM 906 N N . HIS A 1 107 ? -14.187 -6.093 9.881 1.00 96.62 107 HIS A N 1
ATOM 907 C CA . HIS A 1 107 ? -13.890 -5.855 11.292 1.00 96.62 107 HIS A CA 1
ATOM 908 C C . HIS A 1 107 ? -13.355 -7.134 11.927 1.00 96.62 107 HIS A C 1
ATOM 910 O O . HIS A 1 107 ? -13.828 -8.231 11.618 1.00 96.62 107 HIS A O 1
ATOM 916 N N . ARG A 1 108 ? -12.361 -6.982 12.799 1.00 96.12 108 ARG A N 1
ATOM 917 C CA . ARG A 1 108 ? -11.851 -8.024 13.687 1.00 96.12 108 ARG A CA 1
ATOM 918 C C . ARG A 1 108 ? -11.604 -7.396 15.059 1.00 96.12 108 ARG A C 1
ATOM 920 O O . ARG A 1 108 ? -11.069 -6.300 15.139 1.00 96.12 108 ARG A O 1
ATOM 927 N N . GLY A 1 109 ? -11.974 -8.096 16.130 1.00 94.62 109 GLY A N 1
ATOM 928 C CA . GLY A 1 109 ? -11.702 -7.631 17.497 1.00 94.62 109 GLY A CA 1
ATOM 929 C C . GLY A 1 109 ? -10.239 -7.795 17.905 1.00 94.62 109 GLY A C 1
ATOM 930 O O . GLY A 1 109 ? -9.655 -6.953 18.571 1.00 94.62 109 GLY A O 1
ATOM 931 N N . GLU A 1 110 ? -9.632 -8.903 17.488 1.00 94.81 110 GLU A N 1
ATOM 932 C CA . GLU A 1 110 ? -8.277 -9.267 17.878 1.00 94.81 110 GLU A CA 1
ATOM 933 C C . GLU A 1 110 ? -7.602 -10.133 16.812 1.00 94.81 110 GLU A C 1
ATOM 935 O O . GLU A 1 110 ? -8.261 -10.831 16.035 1.00 94.81 110 GLU A O 1
ATOM 940 N N . ILE A 1 111 ? -6.272 -10.135 16.816 1.00 95.19 111 ILE A N 1
ATOM 941 C CA . ILE A 1 111 ? -5.436 -10.978 15.967 1.00 95.19 111 ILE A CA 1
ATOM 942 C C . ILE A 1 111 ? -4.276 -11.573 16.770 1.00 95.19 111 ILE A C 1
ATOM 944 O O . ILE A 1 111 ? -3.817 -11.000 17.757 1.00 95.19 111 ILE A O 1
ATOM 948 N N . SER A 1 112 ? -3.813 -12.751 16.360 1.00 94.19 112 SER A N 1
ATOM 949 C CA . SER A 1 112 ? -2.529 -13.285 16.818 1.00 94.19 112 SER A CA 1
ATOM 950 C C . SER A 1 112 ? -1.407 -12.698 15.971 1.00 94.19 112 SER A C 1
ATOM 952 O O . SER A 1 112 ? -1.526 -12.656 14.747 1.00 94.19 112 SER A O 1
ATOM 954 N N . LEU A 1 113 ? -0.278 -12.336 16.583 1.00 91.00 113 LEU A N 1
ATOM 955 C CA . LEU A 1 113 ? 0.913 -11.920 15.826 1.00 91.00 113 LEU A CA 1
ATOM 956 C C . LEU A 1 113 ? 1.435 -13.003 14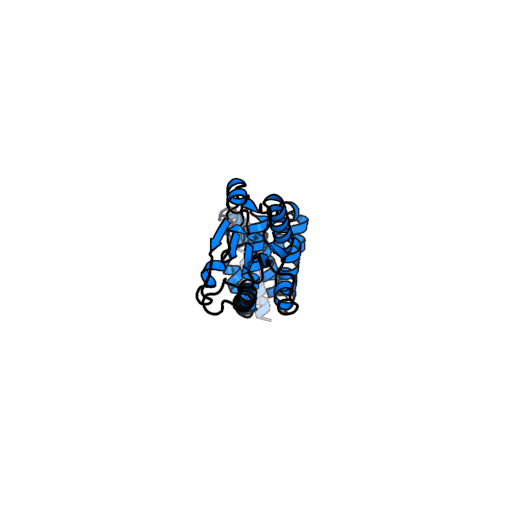.867 1.00 91.00 113 LEU A C 1
ATOM 958 O O . LEU A 1 113 ? 2.172 -12.678 13.938 1.00 91.00 113 LEU A O 1
ATOM 962 N N . SER A 1 114 ? 1.084 -14.274 15.089 1.00 91.25 114 SER A N 1
ATOM 963 C CA . SER A 1 114 ? 1.423 -15.374 14.176 1.00 91.25 114 SER A CA 1
ATOM 964 C C . SER A 1 114 ? 0.589 -15.385 12.889 1.00 91.25 114 SER A C 1
ATOM 966 O O . SER A 1 114 ? 1.005 -15.991 11.910 1.00 91.25 114 SER A O 1
ATOM 968 N N . ASN A 1 115 ? -0.530 -14.654 12.865 1.00 92.19 115 ASN A N 1
ATOM 969 C CA . ASN A 1 115 ? -1.471 -14.587 11.746 1.00 92.19 115 ASN A CA 1
ATOM 970 C C . ASN A 1 115 ? -1.421 -13.231 11.021 1.00 92.19 115 ASN A C 1
ATOM 972 O O . ASN A 1 115 ? -2.395 -12.831 10.384 1.00 92.19 115 ASN A O 1
ATOM 976 N N . ILE A 1 116 ? -0.310 -12.495 11.130 1.00 90.69 116 ILE A N 1
ATOM 977 C CA . ILE A 1 116 ? -0.161 -11.176 10.498 1.00 90.69 116 ILE A CA 1
ATOM 978 C C . ILE A 1 116 ? -0.346 -11.230 8.974 1.00 90.69 116 ILE A C 1
ATOM 980 O O . ILE A 1 116 ? -0.928 -10.312 8.400 1.00 90.69 116 ILE A O 1
ATOM 984 N N . ASP A 1 117 ? 0.050 -12.338 8.342 1.00 88.94 117 ASP A N 1
ATOM 985 C CA . ASP A 1 117 ? -0.088 -12.546 6.899 1.00 88.94 117 ASP A CA 1
ATOM 986 C C . ASP A 1 117 ? -1.545 -12.399 6.424 1.00 88.94 117 ASP A C 1
ATOM 988 O O . ASP A 1 117 ? -1.793 -11.901 5.329 1.00 88.94 117 ASP A O 1
ATOM 992 N N . GLU A 1 118 ? -2.527 -12.742 7.268 1.00 90.56 118 GLU A N 1
ATOM 993 C CA . GLU A 1 118 ? -3.954 -12.637 6.934 1.00 90.56 118 GLU A CA 1
ATOM 994 C C . GLU A 1 118 ? -4.442 -11.195 6.752 1.00 90.56 118 GLU A C 1
ATOM 996 O O . GLU A 1 118 ? -5.529 -10.977 6.210 1.00 90.56 118 GLU A O 1
ATOM 1001 N N . ILE A 1 119 ? -3.692 -10.213 7.262 1.00 92.06 119 ILE A N 1
ATOM 1002 C CA . ILE A 1 119 ? -4.070 -8.800 7.198 1.00 92.06 119 ILE A CA 1
ATOM 1003 C C . ILE A 1 119 ? -3.181 -7.980 6.257 1.00 92.06 119 ILE A C 1
ATOM 1005 O O . ILE A 1 119 ? -3.476 -6.813 6.007 1.00 92.06 119 ILE A O 1
ATOM 1009 N N . LEU A 1 120 ? -2.137 -8.578 5.675 1.00 87.56 120 LEU A N 1
ATOM 1010 C CA . LEU A 1 120 ? -1.263 -7.905 4.705 1.00 87.56 120 LEU A CA 1
ATOM 1011 C C . LEU A 1 120 ? -1.983 -7.555 3.396 1.00 87.56 120 LEU A C 1
ATOM 1013 O O . LEU A 1 120 ? -1.629 -6.571 2.742 1.00 87.56 120 LEU A O 1
ATOM 1017 N N . ASP A 1 121 ? -3.016 -8.310 3.032 1.00 86.62 121 ASP A N 1
ATOM 1018 C CA . ASP A 1 121 ? -3.781 -8.092 1.799 1.00 86.62 121 ASP A CA 1
ATOM 1019 C C . ASP A 1 121 ? -4.735 -6.891 1.873 1.00 86.62 121 ASP A C 1
ATOM 1021 O O . ASP A 1 121 ? -5.280 -6.474 0.854 1.00 86.62 121 ASP A O 1
ATOM 1025 N N . PHE A 1 122 ? -4.917 -6.290 3.052 1.00 91.94 122 PHE A N 1
ATOM 1026 C CA . PHE A 1 122 ? -5.714 -5.075 3.182 1.00 91.94 122 PHE A CA 1
ATOM 1027 C C . PHE A 1 122 ? -4.965 -3.851 2.655 1.00 91.94 122 PHE A C 1
ATOM 1029 O O . PHE A 1 122 ? -3.753 -3.689 2.853 1.00 91.94 122 PHE A O 1
ATOM 1036 N N . ASP A 1 123 ? -5.720 -2.968 2.009 1.00 89.25 123 ASP A N 1
ATOM 1037 C CA . ASP A 1 123 ? -5.221 -1.714 1.451 1.00 89.25 123 ASP A CA 1
ATOM 1038 C C . ASP A 1 123 ? -5.145 -0.629 2.528 1.00 89.25 123 ASP A C 1
ATOM 1040 O O . ASP A 1 123 ? -4.236 0.203 2.531 1.00 89.25 123 ASP A O 1
ATOM 1044 N N . LEU A 1 124 ? -6.086 -0.654 3.475 1.00 93.62 124 LEU A N 1
ATOM 1045 C CA . LEU A 1 124 ? -6.127 0.257 4.609 1.00 93.62 124 LEU A CA 1
ATOM 1046 C C . LEU A 1 124 ? -6.456 -0.507 5.890 1.00 93.62 124 LEU A C 1
ATOM 1048 O O . LEU A 1 124 ? -7.403 -1.291 5.934 1.00 93.62 124 LEU A O 1
ATOM 1052 N N . ILE A 1 125 ? -5.682 -0.262 6.943 1.00 95.44 125 ILE A N 1
ATOM 1053 C CA . ILE A 1 125 ? -5.882 -0.870 8.257 1.00 95.44 125 ILE A CA 1
ATOM 1054 C C . ILE A 1 125 ? -6.047 0.230 9.297 1.00 95.44 125 ILE A C 1
ATOM 1056 O O . ILE A 1 125 ? -5.233 1.144 9.384 1.00 95.44 125 ILE A O 1
ATOM 1060 N N . ILE A 1 126 ? -7.085 0.121 10.110 1.00 95.50 126 ILE A N 1
ATOM 1061 C CA . ILE A 1 126 ? -7.316 0.951 11.286 1.00 95.50 126 ILE A CA 1
ATOM 1062 C C . ILE A 1 126 ? -6.992 0.099 12.498 1.00 95.50 126 ILE A C 1
ATOM 1064 O O . ILE A 1 126 ? -7.557 -0.983 12.652 1.00 95.50 126 ILE A O 1
ATOM 1068 N N . LEU A 1 127 ? -6.050 0.564 13.308 1.00 93.50 127 LEU A N 1
ATOM 1069 C CA . LEU A 1 127 ? -5.530 -0.158 14.459 1.00 93.50 127 LEU A CA 1
ATOM 1070 C C . LEU A 1 127 ? -5.844 0.618 15.730 1.00 93.50 127 LEU A C 1
ATOM 1072 O O . LEU A 1 127 ? -5.388 1.759 15.855 1.00 93.50 127 LEU A O 1
ATOM 1076 N N . ASP A 1 128 ? -6.519 -0.017 16.689 1.00 89.75 128 ASP A N 1
ATOM 1077 C CA . ASP A 1 128 ? -6.367 0.423 18.075 1.00 89.75 128 ASP A CA 1
ATOM 1078 C C . ASP A 1 128 ? -4.955 0.103 18.582 1.00 89.75 128 ASP A C 1
ATOM 1080 O O . ASP A 1 128 ? -4.249 -0.785 18.095 1.00 89.75 128 ASP A O 1
ATOM 1084 N N . ILE A 1 129 ? -4.520 0.862 19.577 1.00 81.88 129 ILE A N 1
ATOM 1085 C CA . ILE A 1 129 ? -3.223 0.672 20.225 1.00 81.88 129 ILE A CA 1
ATOM 1086 C C . ILE A 1 129 ? -3.257 -0.536 21.165 1.00 81.88 129 ILE A C 1
ATOM 1088 O O . ILE A 1 129 ? -2.254 -1.244 21.321 1.00 81.88 129 ILE A O 1
ATOM 1092 N N . THR A 1 130 ? -4.396 -0.753 21.819 1.00 86.38 130 THR A N 1
ATOM 1093 C CA . THR A 1 130 ? -4.580 -1.731 22.889 1.00 86.38 130 THR A CA 1
ATOM 1094 C C . THR A 1 130 ? -5.635 -2.764 22.505 1.00 86.38 130 THR A C 1
ATOM 1096 O O . THR A 1 130 ? -6.270 -2.651 21.473 1.00 86.38 130 THR A O 1
ATOM 1099 N N . GLY A 1 131 ? -5.760 -3.855 23.261 1.00 86.31 131 GLY A N 1
ATOM 1100 C CA . GLY A 1 131 ? -6.854 -4.828 23.097 1.00 86.31 131 GLY A CA 1
ATOM 1101 C C . GLY A 1 131 ? -6.771 -5.746 21.866 1.00 86.31 131 GLY A C 1
ATOM 1102 O O . GLY A 1 131 ? -7.248 -6.881 21.911 1.00 86.31 131 GLY A O 1
ATOM 1103 N N . ILE A 1 132 ? -6.073 -5.335 20.808 1.00 91.38 132 ILE A N 1
ATOM 1104 C CA . ILE A 1 132 ? -6.152 -5.960 19.482 1.00 91.38 132 ILE A CA 1
ATOM 1105 C C . ILE A 1 132 ? -5.221 -7.148 19.244 1.00 91.38 132 ILE A C 1
ATOM 1107 O O . ILE A 1 132 ? -5.398 -7.884 18.275 1.00 91.38 132 ILE A O 1
ATOM 1111 N N . VAL A 1 133 ? -4.227 -7.367 20.103 1.00 93.75 133 VAL A N 1
ATOM 1112 C CA . VAL A 1 133 ? -3.281 -8.482 19.962 1.00 93.75 133 VAL A CA 1
ATOM 1113 C C . VAL A 1 133 ? -3.487 -9.492 21.083 1.00 93.75 133 VAL A C 1
ATOM 1115 O O . VAL A 1 133 ? -3.489 -9.136 22.261 1.00 93.75 133 VAL A O 1
ATOM 1118 N N . LYS A 1 134 ? -3.666 -10.766 20.716 1.00 93.00 134 LYS A N 1
ATOM 1119 C CA . LYS A 1 134 ? -3.962 -11.857 21.662 1.00 93.00 134 LYS A CA 1
ATOM 1120 C C . LYS A 1 134 ? -2.833 -12.088 22.662 1.00 93.00 134 LYS A C 1
ATOM 1122 O O . LYS A 1 134 ? -3.098 -12.327 23.835 1.00 93.00 134 LYS A O 1
ATOM 1127 N N . GLU A 1 135 ? -1.591 -12.020 22.194 1.00 93.75 135 GLU A N 1
ATOM 1128 C CA . GLU A 1 135 ? -0.396 -12.287 22.997 1.00 93.75 135 GLU A CA 1
ATOM 1129 C C . GLU A 1 135 ? -0.055 -11.147 23.964 1.00 93.75 135 GLU A C 1
ATOM 1131 O O . GLU A 1 135 ? 0.512 -11.393 25.026 1.00 93.75 135 GLU A O 1
ATOM 1136 N N . ASP A 1 136 ? -0.389 -9.906 23.603 1.00 89.69 136 ASP A N 1
ATOM 1137 C CA . ASP A 1 136 ? -0.113 -8.716 24.404 1.00 89.69 136 ASP A CA 1
ATOM 1138 C C . ASP A 1 136 ? -1.193 -7.653 24.174 1.00 89.69 136 ASP A C 1
ATOM 1140 O O . ASP A 1 136 ? -1.145 -6.860 23.230 1.00 89.69 136 ASP A O 1
ATOM 1144 N N . LYS A 1 137 ? -2.161 -7.610 25.090 1.00 86.94 137 LYS A N 1
ATOM 1145 C CA . LYS A 1 137 ? -3.290 -6.674 25.054 1.00 86.94 137 LYS A CA 1
ATOM 1146 C C . LYS A 1 137 ? -2.900 -5.224 25.362 1.00 86.94 137 LYS A C 1
ATOM 1148 O O . LYS A 1 137 ? -3.709 -4.328 25.139 1.00 86.94 137 LYS A O 1
ATOM 1153 N N . HIS A 1 138 ? -1.699 -4.968 25.881 1.00 82.81 138 HIS A N 1
ATOM 1154 C CA . HIS A 1 138 ? -1.283 -3.630 26.307 1.00 82.81 138 HIS A CA 1
ATOM 1155 C C . HIS A 1 138 ? -0.329 -2.955 25.324 1.00 82.81 138 HIS A C 1
ATOM 1157 O O . HIS A 1 138 ? -0.430 -1.748 25.127 1.00 82.81 138 HIS A O 1
ATOM 1163 N N . LYS A 1 139 ? 0.610 -3.705 24.737 1.00 82.06 139 LYS A N 1
ATOM 1164 C CA . LYS A 1 139 ? 1.622 -3.164 23.811 1.00 82.06 139 LYS A CA 1
ATOM 1165 C C . LYS A 1 139 ? 1.643 -3.853 22.453 1.00 82.06 139 LYS A C 1
ATOM 1167 O O . LYS A 1 139 ? 2.363 -3.405 21.559 1.00 82.06 139 LYS A O 1
ATOM 1172 N N . GLY A 1 140 ? 0.866 -4.917 22.268 1.00 85.00 140 GLY A N 1
ATOM 1173 C CA . GLY A 1 140 ? 0.913 -5.707 21.045 1.00 85.00 140 GLY A CA 1
ATOM 1174 C C . GLY A 1 140 ? 0.524 -4.922 19.793 1.00 85.00 140 GLY A C 1
ATOM 1175 O O . GLY A 1 140 ? 1.092 -5.190 18.738 1.00 85.00 140 GLY A O 1
ATOM 1176 N N . GLY A 1 141 ? -0.343 -3.905 19.893 1.00 88.00 141 GLY A N 1
ATOM 1177 C CA . GLY A 1 141 ? -0.690 -3.049 18.753 1.00 88.00 141 GLY A CA 1
ATOM 1178 C C . GLY A 1 141 ? 0.520 -2.323 18.153 1.00 88.00 141 GLY A C 1
ATOM 1179 O O . GLY A 1 141 ? 0.668 -2.269 16.932 1.00 88.00 141 GLY A O 1
ATOM 1180 N N . PHE A 1 142 ? 1.458 -1.861 18.989 1.00 87.56 142 PHE A N 1
ATOM 1181 C CA . PHE A 1 142 ? 2.696 -1.235 18.515 1.00 87.56 142 PHE A CA 1
ATOM 1182 C C . PHE A 1 142 ? 3.609 -2.218 17.783 1.00 87.56 142 PHE A C 1
ATOM 1184 O O . PHE A 1 142 ? 4.119 -1.921 16.701 1.00 87.56 142 PHE A O 1
ATOM 1191 N N . GLU A 1 143 ? 3.790 -3.411 18.347 1.00 89.19 143 GLU A N 1
ATOM 1192 C CA . GLU A 1 143 ? 4.581 -4.461 17.705 1.00 89.19 143 GLU A CA 1
ATOM 1193 C C . GLU A 1 143 ? 3.940 -4.912 16.383 1.00 89.19 143 GLU A C 1
ATOM 1195 O O . GLU A 1 143 ? 4.649 -5.131 15.399 1.00 89.19 143 GLU A O 1
ATOM 1200 N N . LEU A 1 144 ? 2.606 -4.975 16.320 1.00 92.12 144 LEU A N 1
ATOM 1201 C CA . LEU A 1 144 ? 1.870 -5.272 15.094 1.00 92.12 144 LEU A CA 1
ATOM 1202 C C . LEU A 1 144 ? 2.133 -4.216 14.014 1.00 92.12 144 LEU A C 1
ATOM 1204 O O . LEU A 1 144 ? 2.543 -4.574 12.910 1.00 92.12 144 LEU A O 1
ATOM 1208 N N . LEU A 1 145 ? 1.975 -2.926 14.333 1.00 91.31 145 LEU A N 1
ATOM 1209 C CA . LEU A 1 145 ? 2.250 -1.829 13.398 1.00 91.31 145 LEU A CA 1
ATOM 1210 C C . LEU A 1 145 ? 3.683 -1.897 12.858 1.00 91.31 145 LEU A C 1
ATOM 1212 O O . LEU A 1 145 ? 3.910 -1.772 11.653 1.00 91.31 145 LEU A O 1
ATOM 1216 N N . LYS A 1 146 ? 4.656 -2.151 13.736 1.00 89.31 146 LYS A N 1
ATOM 1217 C CA . LYS A 1 146 ? 6.065 -2.272 13.354 1.00 89.31 146 LYS A CA 1
ATOM 1218 C C . LYS A 1 146 ? 6.300 -3.415 12.363 1.00 89.31 146 LYS A C 1
ATOM 1220 O O . LYS A 1 146 ? 7.083 -3.257 11.424 1.00 89.31 146 LYS A O 1
ATOM 1225 N N . ARG A 1 147 ? 5.638 -4.560 12.550 1.00 90.56 147 ARG A N 1
ATOM 1226 C CA . ARG A 1 147 ? 5.735 -5.701 11.627 1.00 90.56 147 ARG A CA 1
ATOM 1227 C C . ARG A 1 147 ? 5.036 -5.428 10.303 1.00 90.56 147 ARG A C 1
ATOM 1229 O O . ARG A 1 147 ? 5.668 -5.622 9.270 1.00 90.56 147 ARG A O 1
ATOM 1236 N N . LEU A 1 148 ? 3.830 -4.858 10.327 1.00 90.69 148 LEU A N 1
ATOM 1237 C CA . LEU A 1 148 ? 3.114 -4.439 9.116 1.00 90.69 148 LEU A CA 1
ATOM 1238 C C . LEU A 1 148 ? 3.968 -3.488 8.272 1.00 90.69 148 LEU A C 1
ATOM 1240 O O . LEU A 1 148 ? 4.148 -3.698 7.076 1.00 90.69 148 LEU A O 1
ATOM 1244 N N . ARG A 1 149 ? 4.604 -2.495 8.904 1.00 86.62 149 ARG A N 1
ATOM 1245 C CA . ARG A 1 149 ? 5.511 -1.564 8.216 1.00 86.62 149 ARG A CA 1
ATOM 1246 C C . ARG A 1 149 ? 6.775 -2.209 7.675 1.00 86.62 149 ARG A C 1
ATOM 1248 O O . ARG A 1 149 ? 7.315 -1.737 6.678 1.00 86.62 149 ARG A O 1
ATOM 1255 N N . LYS A 1 150 ? 7.257 -3.269 8.317 1.00 85.06 150 LYS A N 1
ATOM 1256 C CA . LYS A 1 150 ? 8.409 -4.034 7.839 1.00 85.06 150 LYS A CA 1
ATOM 1257 C C . LYS A 1 150 ? 8.047 -4.931 6.653 1.00 85.06 150 LYS A C 1
ATOM 1259 O O . LYS A 1 150 ? 8.898 -5.132 5.790 1.00 85.06 150 LYS A O 1
ATOM 1264 N N . GLU A 1 151 ? 6.843 -5.490 6.644 1.00 84.12 151 GLU A N 1
ATOM 1265 C CA . GLU A 1 151 ? 6.396 -6.477 5.657 1.00 84.12 151 GLU A CA 1
ATOM 1266 C C . GLU A 1 151 ? 5.779 -5.833 4.414 1.00 84.12 151 GLU A C 1
ATOM 1268 O O . GLU A 1 151 ? 6.100 -6.262 3.309 1.00 84.12 151 GLU A O 1
ATOM 1273 N N . LYS A 1 152 ? 4.981 -4.769 4.582 1.00 79.69 152 LYS A N 1
ATOM 1274 C CA . LYS A 1 152 ? 4.327 -4.018 3.501 1.00 79.69 152 LYS A CA 1
ATOM 1275 C C . LYS A 1 152 ? 4.519 -2.500 3.690 1.00 79.69 152 LYS A C 1
ATOM 1277 O O . LYS A 1 152 ? 3.608 -1.787 4.116 1.00 79.69 152 LYS A O 1
ATOM 1282 N N . PRO A 1 153 ? 5.716 -1.959 3.389 1.00 72.19 153 PRO A N 1
ATOM 1283 C CA . PRO A 1 153 ? 6.004 -0.533 3.577 1.00 72.19 153 PRO A CA 1
ATOM 1284 C C . PRO A 1 153 ? 5.277 0.388 2.581 1.00 72.19 153 PRO A C 1
ATOM 1286 O O . PRO A 1 153 ? 5.151 1.590 2.838 1.00 72.19 153 PRO A O 1
ATOM 1289 N N . LEU A 1 154 ? 4.824 -0.147 1.441 1.00 73.69 154 LEU A N 1
ATOM 1290 C CA . LEU A 1 154 ? 4.162 0.583 0.356 1.00 73.69 154 LEU A CA 1
ATOM 1291 C C . LEU A 1 154 ? 2.819 -0.072 0.008 1.00 73.69 154 LEU A C 1
ATOM 1293 O O . LEU A 1 154 ? 2.650 -1.274 0.184 1.00 73.69 154 LEU A O 1
ATOM 1297 N N . GLY A 1 155 ? 1.868 0.724 -0.492 1.00 74.31 155 GLY A N 1
ATOM 1298 C CA . GLY A 1 155 ? 0.552 0.223 -0.909 1.00 74.31 155 GLY A CA 1
ATOM 1299 C C . GLY A 1 155 ? -0.358 -0.216 0.244 1.00 74.31 155 GLY A C 1
ATOM 1300 O O . GLY A 1 155 ? -1.304 -0.962 0.017 1.00 74.31 155 GLY A O 1
ATOM 1301 N N . GLN A 1 156 ? -0.062 0.206 1.479 1.00 86.69 156 GLN A N 1
ATOM 1302 C CA . GLN A 1 156 ? -0.931 0.008 2.638 1.00 86.69 156 GLN A CA 1
ATOM 1303 C C . GLN A 1 156 ? -0.961 1.261 3.517 1.00 86.69 156 GLN A C 1
ATOM 1305 O O . GLN A 1 156 ? 0.074 1.714 4.026 1.00 86.69 156 GLN A O 1
ATOM 1310 N N . ALA A 1 157 ? -2.159 1.807 3.703 1.00 90.00 157 ALA A N 1
ATOM 1311 C CA . ALA A 1 157 ? -2.411 2.877 4.653 1.00 90.00 157 ALA A CA 1
ATOM 1312 C C . ALA A 1 157 ? -2.692 2.301 6.042 1.00 90.00 157 ALA A C 1
ATOM 1314 O O . ALA A 1 157 ? -3.447 1.341 6.175 1.00 90.00 157 ALA A O 1
ATOM 1315 N N . ILE A 1 158 ? -2.093 2.883 7.079 1.00 92.75 158 ILE A N 1
ATOM 1316 C CA . ILE A 1 158 ? -2.396 2.515 8.464 1.00 92.75 158 ILE A CA 1
ATOM 1317 C C . ILE A 1 158 ? -2.843 3.747 9.235 1.00 92.75 158 ILE A C 1
ATOM 1319 O O . ILE A 1 158 ? -2.129 4.751 9.293 1.00 92.75 158 ILE A O 1
ATOM 1323 N N . ILE A 1 159 ? -4.029 3.644 9.824 1.00 93.50 159 ILE A N 1
ATOM 1324 C CA . ILE A 1 159 ? -4.643 4.654 10.672 1.00 93.50 159 ILE A CA 1
ATOM 1325 C C . ILE A 1 159 ? -4.531 4.187 12.120 1.00 93.50 159 ILE A C 1
ATOM 1327 O O . ILE A 1 159 ? -5.022 3.120 12.476 1.00 93.50 159 ILE A O 1
ATOM 1331 N N . ALA A 1 160 ? -3.896 4.999 12.954 1.00 91.56 160 ALA A N 1
ATOM 1332 C CA . ALA A 1 160 ? -3.862 4.797 14.394 1.00 91.56 160 ALA A CA 1
ATOM 1333 C C . ALA A 1 160 ? -5.130 5.377 15.032 1.00 91.56 160 ALA A C 1
ATOM 1335 O O . ALA A 1 160 ? -5.384 6.578 14.906 1.00 91.56 160 ALA A O 1
ATOM 1336 N N . ALA A 1 161 ? -5.897 4.549 15.734 1.00 90.50 161 ALA A N 1
ATOM 1337 C CA . ALA A 1 161 ? -7.065 4.957 16.501 1.00 90.50 161 ALA A CA 1
ATOM 1338 C C . ALA A 1 161 ? -6.762 4.957 18.004 1.00 90.50 161 ALA A C 1
ATOM 1340 O O . ALA A 1 161 ? -5.947 4.175 18.487 1.00 90.50 161 ALA A O 1
ATOM 1341 N N . SER A 1 162 ? -7.381 5.883 18.739 1.00 84.69 162 SER A N 1
ATOM 1342 C CA . SER A 1 162 ? -7.284 5.934 20.198 1.00 84.69 162 SER A CA 1
ATOM 1343 C C . SER A 1 162 ? -8.468 6.664 20.818 1.00 84.69 162 SER A C 1
ATOM 1345 O O . SER A 1 162 ? -8.828 7.769 20.399 1.00 84.69 162 SER A O 1
ATOM 1347 N N . SER A 1 163 ? -9.000 6.090 21.897 1.00 78.56 163 SER A N 1
ATOM 1348 C CA . SER A 1 163 ? -10.027 6.705 22.746 1.00 78.56 163 SER A CA 1
ATOM 1349 C C . SER A 1 163 ? -9.435 7.615 23.835 1.00 78.56 163 SER A C 1
ATOM 1351 O O . SER A 1 163 ? -10.097 8.526 24.343 1.00 78.56 163 SER A O 1
ATOM 1353 N N . LYS A 1 164 ? -8.161 7.412 24.201 1.00 69.81 164 LYS A N 1
ATOM 1354 C CA . LYS A 1 164 ? -7.473 8.158 25.269 1.00 69.81 164 LYS A CA 1
ATOM 1355 C C . LYS A 1 164 ? -6.801 9.425 24.741 1.00 69.81 164 LYS A C 1
ATOM 1357 O O . LYS A 1 164 ? -6.360 9.493 23.593 1.00 69.81 164 LYS A O 1
ATOM 1362 N N . ARG A 1 165 ? -6.678 10.438 25.613 1.00 58.72 165 ARG A N 1
ATOM 1363 C CA . ARG A 1 165 ? -5.811 11.602 25.360 1.00 58.72 165 ARG A CA 1
ATOM 1364 C C . ARG A 1 165 ? -4.380 11.092 25.193 1.00 58.72 165 ARG A C 1
ATOM 1366 O O . ARG A 1 165 ? -3.906 10.388 26.077 1.00 58.72 165 ARG A O 1
ATOM 1373 N N . PHE A 1 166 ? -3.758 11.444 24.067 1.00 55.06 166 PHE A N 1
ATOM 1374 C CA . PHE A 1 166 ? -2.398 11.083 23.662 1.00 55.06 166 PHE A CA 1
ATOM 1375 C C . PHE A 1 166 ? -1.433 11.008 24.856 1.00 55.06 166 PHE A C 1
ATOM 1377 O O . PHE A 1 166 ? -1.009 12.037 25.379 1.00 55.06 166 PHE A O 1
ATOM 1384 N N . ASP A 1 167 ? -1.115 9.789 25.292 1.00 58.69 167 ASP A N 1
ATOM 1385 C CA . ASP A 1 167 ? -0.042 9.545 26.251 1.00 58.69 167 ASP A CA 1
ATOM 1386 C C . ASP A 1 167 ? 1.299 9.616 25.501 1.00 58.69 167 ASP A C 1
ATOM 1388 O O . ASP A 1 167 ? 1.417 9.162 24.363 1.00 58.69 167 ASP A O 1
ATOM 1392 N N . LEU A 1 168 ? 2.326 10.203 26.113 1.00 56.81 168 LEU A N 1
ATOM 1393 C CA . LEU A 1 168 ? 3.662 10.301 25.515 1.00 56.81 168 LEU A CA 1
ATOM 1394 C C . LEU A 1 168 ? 4.270 8.911 25.259 1.00 56.81 168 LEU A C 1
ATOM 1396 O O . LEU A 1 168 ? 5.115 8.766 24.380 1.00 56.81 168 LEU A O 1
ATOM 1400 N N . SER A 1 169 ? 3.798 7.883 25.974 1.00 59.66 169 SER A N 1
ATOM 1401 C CA . SER A 1 169 ? 4.204 6.482 25.808 1.00 59.66 169 SER A CA 1
ATOM 1402 C C . SER A 1 169 ? 3.836 5.860 24.450 1.00 59.66 169 SER A C 1
ATOM 1404 O O . SER A 1 169 ? 4.381 4.816 24.096 1.00 59.66 169 SER A O 1
ATOM 1406 N N . VAL A 1 170 ? 2.947 6.499 23.679 1.00 67.31 170 VAL A N 1
ATOM 1407 C CA . VAL A 1 170 ? 2.484 6.048 22.352 1.00 67.31 170 VAL A CA 1
ATOM 1408 C C . VAL A 1 170 ? 2.900 6.987 21.217 1.00 67.31 170 VAL A C 1
ATOM 1410 O O . VAL A 1 170 ? 2.462 6.812 20.084 1.00 67.31 170 VAL A O 1
ATOM 1413 N N . ALA A 1 171 ? 3.782 7.959 21.476 1.00 70.75 171 ALA A N 1
ATOM 1414 C CA . ALA A 1 171 ? 4.278 8.889 20.456 1.00 70.75 171 ALA A CA 1
ATOM 1415 C C . ALA A 1 171 ? 4.909 8.165 19.249 1.00 70.75 171 ALA A C 1
ATOM 1417 O O . ALA A 1 171 ? 4.529 8.438 18.110 1.00 70.75 171 ALA A O 1
ATOM 1418 N N . ASP A 1 172 ? 5.769 7.175 19.506 1.00 72.62 172 ASP A N 1
ATOM 1419 C CA . ASP A 1 172 ? 6.431 6.375 18.467 1.00 72.62 172 ASP A CA 1
ATOM 1420 C C . ASP A 1 172 ? 5.426 5.589 17.604 1.00 72.62 172 ASP A C 1
ATOM 1422 O O . ASP A 1 172 ? 5.671 5.333 16.426 1.00 72.62 172 ASP A O 1
ATOM 1426 N N . PHE A 1 173 ? 4.274 5.198 18.169 1.00 73.00 173 PHE A N 1
ATOM 1427 C CA . PHE A 1 173 ? 3.207 4.520 17.424 1.00 73.00 173 PHE A CA 1
ATOM 1428 C C . PHE A 1 173 ? 2.598 5.453 16.380 1.00 73.00 173 PHE A C 1
ATOM 1430 O O . PHE A 1 173 ? 2.458 5.095 15.211 1.00 73.00 173 PHE A O 1
ATOM 1437 N N . TYR A 1 174 ? 2.263 6.672 16.804 1.00 75.31 174 TYR A N 1
ATOM 1438 C CA . TYR A 1 174 ? 1.647 7.663 15.931 1.00 75.31 174 TYR A CA 1
ATOM 1439 C C . TYR A 1 174 ? 2.593 8.169 14.846 1.00 75.31 174 TYR A C 1
ATOM 1441 O O . TYR A 1 174 ? 2.116 8.558 13.787 1.00 75.31 174 TYR A O 1
ATOM 1449 N N . GLU A 1 175 ? 3.907 8.157 15.084 1.00 82.00 175 GLU A N 1
ATOM 1450 C CA . GLU A 1 175 ? 4.897 8.516 14.064 1.00 82.00 175 GLU A CA 1
ATOM 1451 C C . GLU A 1 175 ? 4.985 7.468 12.937 1.00 82.00 175 GLU A C 1
ATOM 1453 O O . GLU A 1 175 ? 5.241 7.812 11.785 1.00 82.00 175 GLU A O 1
ATOM 1458 N N . MET A 1 176 ? 4.737 6.188 13.240 1.00 83.75 176 MET A N 1
ATOM 1459 C CA . MET A 1 176 ? 4.755 5.105 12.242 1.00 83.75 176 MET A CA 1
ATOM 1460 C C . MET A 1 176 ? 3.436 4.952 11.463 1.00 83.75 176 MET A C 1
ATOM 1462 O O . MET A 1 176 ? 3.408 4.324 10.392 1.00 83.75 176 MET A O 1
ATOM 1466 N N . ALA A 1 177 ? 2.338 5.477 12.006 1.00 88.75 177 ALA A N 1
ATOM 1467 C CA . ALA A 1 177 ? 1.040 5.519 11.345 1.00 88.75 177 ALA A CA 1
ATOM 1468 C C . ALA A 1 177 ? 0.970 6.668 10.325 1.00 88.75 177 ALA A C 1
ATOM 1470 O O . ALA A 1 177 ? 1.698 7.651 10.412 1.00 88.75 177 ALA A O 1
ATOM 1471 N N . ASP A 1 178 ? 0.080 6.548 9.342 1.00 88.75 178 ASP A N 1
ATOM 1472 C CA . ASP A 1 178 ? -0.059 7.565 8.288 1.00 88.75 178 ASP A CA 1
ATOM 1473 C C . ASP A 1 178 ? -1.040 8.658 8.672 1.00 88.75 178 ASP A C 1
ATOM 1475 O O . ASP A 1 178 ? -0.864 9.825 8.327 1.00 88.75 178 ASP A O 1
ATOM 1479 N N . VAL A 1 179 ? -2.093 8.252 9.377 1.00 90.94 179 VAL A N 1
ATOM 1480 C CA . VAL A 1 179 ? -3.132 9.125 9.904 1.00 90.94 179 VAL A CA 1
ATOM 1481 C C . VAL A 1 179 ? -3.428 8.684 11.329 1.00 90.94 179 VAL A C 1
ATOM 1483 O O . VAL A 1 179 ? -3.279 7.516 11.688 1.00 90.94 179 VAL A O 1
ATOM 1486 N N . LYS A 1 180 ? -3.842 9.639 12.152 1.00 90.88 180 LYS A N 1
ATOM 1487 C CA . LYS A 1 180 ? -4.269 9.412 13.527 1.00 90.88 180 LYS A CA 1
ATOM 1488 C C . LYS A 1 180 ? -5.690 9.921 13.695 1.00 90.88 180 LYS A C 1
ATOM 1490 O O . LYS A 1 180 ? -5.990 11.027 13.248 1.00 90.88 180 LYS A O 1
ATOM 1495 N N . ILE A 1 181 ? -6.528 9.136 14.355 1.00 91.94 181 ILE A N 1
ATOM 1496 C CA . ILE A 1 181 ? -7.908 9.499 14.667 1.00 91.94 181 ILE A CA 1
ATOM 1497 C C . ILE A 1 181 ? -8.183 9.362 16.153 1.00 91.94 181 ILE A C 1
ATOM 1499 O O . ILE A 1 181 ? -7.527 8.605 16.871 1.00 91.94 181 ILE A O 1
ATOM 1503 N N . LYS A 1 182 ? -9.188 10.105 16.602 1.00 90.12 182 LYS A N 1
ATOM 1504 C CA . LYS A 1 182 ? -9.757 9.959 17.931 1.00 90.12 182 LYS A CA 1
ATOM 1505 C C . LYS A 1 182 ? -11.062 9.179 17.815 1.00 90.12 182 LYS A C 1
ATOM 1507 O O . LYS A 1 182 ? -11.862 9.476 16.937 1.00 90.12 182 LYS A O 1
ATOM 1512 N N . THR A 1 183 ? -11.273 8.222 18.709 1.00 90.06 183 THR A N 1
ATOM 1513 C CA . THR A 1 183 ? -12.530 7.473 18.811 1.00 90.06 183 THR A CA 1
ATOM 1514 C C . THR A 1 183 ? -13.369 7.935 20.015 1.00 90.06 183 THR A C 1
ATOM 1516 O O . THR A 1 183 ? -12.806 8.442 20.996 1.00 90.06 183 THR A O 1
ATOM 1519 N N . PRO A 1 184 ? -14.711 7.799 19.971 1.00 93.25 184 PRO A N 1
ATOM 1520 C CA . PRO A 1 184 ? -15.520 7.385 18.817 1.00 93.25 184 PRO A CA 1
ATOM 1521 C C . PRO A 1 184 ? -15.504 8.436 17.694 1.00 93.25 184 PRO A C 1
ATOM 1523 O O . PRO A 1 184 ? -15.276 9.614 17.966 1.00 93.25 184 PRO A O 1
ATOM 1526 N N . ILE A 1 185 ? -15.731 7.999 16.453 1.00 94.56 185 ILE A N 1
ATOM 1527 C CA . ILE A 1 185 ? -15.704 8.848 15.250 1.00 94.56 185 ILE A CA 1
ATOM 1528 C C . ILE A 1 185 ? -17.031 8.763 14.488 1.00 94.56 185 ILE A C 1
ATOM 1530 O O . ILE A 1 185 ? -17.644 7.696 14.404 1.00 94.56 185 ILE A O 1
ATOM 1534 N N . GLU A 1 186 ? -17.492 9.884 13.935 1.00 95.75 186 GLU A N 1
ATOM 1535 C CA . GLU A 1 186 ? -18.740 9.935 13.166 1.00 95.75 186 GLU A CA 1
ATOM 1536 C C . GLU A 1 186 ? -18.547 9.517 11.700 1.00 95.75 186 GLU A C 1
ATOM 1538 O O . GLU A 1 186 ? -17.443 9.542 11.162 1.00 95.75 186 GLU A O 1
ATOM 1543 N N . GLY A 1 187 ? -19.644 9.144 11.029 1.00 93.75 187 GLY A N 1
ATOM 1544 C CA . GLY A 1 187 ? -19.636 8.650 9.644 1.00 93.75 187 GLY A CA 1
ATOM 1545 C C . GLY A 1 187 ? -18.938 9.575 8.647 1.00 93.75 187 GLY A C 1
ATOM 1546 O O . GLY A 1 187 ? -18.055 9.128 7.920 1.00 93.75 187 GLY A O 1
ATOM 1547 N N . ILE A 1 188 ? -19.309 10.858 8.645 1.00 93.94 188 ILE A N 1
ATOM 1548 C CA . ILE A 1 188 ? -18.770 11.859 7.711 1.00 93.94 188 ILE A CA 1
ATOM 1549 C C . ILE A 1 188 ? -17.284 12.109 7.990 1.00 93.94 188 ILE A C 1
ATOM 1551 O O . ILE A 1 188 ? -16.471 12.073 7.071 1.00 93.94 188 ILE A O 1
ATOM 1555 N N . GLU A 1 189 ? -16.916 12.294 9.261 1.00 95.31 189 GLU A N 1
ATOM 1556 C CA . GLU A 1 189 ? -15.519 12.491 9.670 1.00 95.31 189 GLU A CA 1
ATOM 1557 C C . GLU A 1 189 ? -14.654 11.289 9.264 1.00 95.31 189 GLU A C 1
ATOM 1559 O O . GLU A 1 189 ? -13.545 11.437 8.755 1.00 95.31 189 GLU A O 1
ATOM 1564 N N . MET A 1 190 ? -15.190 10.080 9.413 1.00 95.75 190 MET A N 1
ATOM 1565 C CA . MET A 1 190 ? -14.504 8.857 9.029 1.00 95.75 190 MET A CA 1
ATOM 1566 C C . MET A 1 190 ? -14.279 8.753 7.509 1.00 95.75 190 MET A C 1
ATOM 1568 O O . MET A 1 190 ? -13.218 8.295 7.085 1.00 95.75 190 MET A O 1
ATOM 1572 N N . GLU A 1 191 ? -15.222 9.205 6.675 1.00 94.56 191 GLU A N 1
ATOM 1573 C CA . GLU A 1 191 ? -15.022 9.283 5.217 1.00 94.56 191 GLU A CA 1
ATOM 1574 C C . GLU A 1 191 ? -13.884 10.247 4.846 1.00 94.56 191 GLU A C 1
ATOM 1576 O O . GLU A 1 191 ? -13.022 9.893 4.037 1.00 94.56 191 GLU A O 1
ATOM 1581 N N . GLU A 1 192 ? -13.820 11.421 5.482 1.00 93.00 192 GLU A N 1
ATOM 1582 C CA . GLU A 1 192 ? -12.746 12.401 5.260 1.00 93.00 192 GLU A CA 1
ATOM 1583 C C . GLU A 1 192 ? -11.368 11.832 5.628 1.00 93.00 192 GLU A C 1
ATOM 1585 O O . GLU A 1 192 ? -10.398 11.983 4.877 1.00 93.00 192 GLU A O 1
ATOM 1590 N N . VAL A 1 193 ? -11.284 11.120 6.754 1.00 93.94 193 VAL A N 1
ATOM 1591 C CA . VAL A 1 193 ? -10.058 10.444 7.194 1.00 93.94 193 VAL A CA 1
ATOM 1592 C C . VAL A 1 193 ? -9.637 9.370 6.185 1.00 93.94 193 VAL A C 1
ATOM 1594 O O . VAL A 1 193 ? -8.453 9.290 5.843 1.00 93.94 193 VAL A O 1
ATOM 1597 N N . LEU A 1 194 ? -10.568 8.548 5.690 1.00 92.88 194 LEU A N 1
ATOM 1598 C CA . LEU A 1 194 ? -10.261 7.521 4.687 1.00 92.88 194 LEU A CA 1
ATOM 1599 C C . LEU A 1 194 ? -9.721 8.148 3.397 1.00 92.88 194 LEU A C 1
ATOM 1601 O O . LEU A 1 194 ? -8.729 7.666 2.845 1.00 92.88 194 LEU A O 1
ATOM 1605 N N . GLU A 1 195 ? -10.316 9.251 2.939 1.00 88.50 195 GLU A N 1
ATOM 1606 C CA . GLU A 1 195 ? -9.801 9.995 1.789 1.00 88.50 195 GLU A CA 1
ATOM 1607 C C . GLU A 1 195 ? -8.409 10.575 2.036 1.00 88.50 195 GLU A C 1
ATOM 1609 O O . GLU A 1 195 ? -7.554 10.538 1.146 1.00 88.50 195 GLU A O 1
ATOM 1614 N N . GLN A 1 196 ? -8.163 11.120 3.228 1.00 88.00 196 GLN A N 1
ATOM 1615 C CA . GLN A 1 196 ? -6.856 11.652 3.595 1.00 88.00 196 GLN A CA 1
ATOM 1616 C C . GLN A 1 196 ? -5.792 10.549 3.596 1.00 88.00 196 GLN A C 1
ATOM 1618 O O . GLN A 1 196 ? -4.738 10.710 2.975 1.00 88.00 196 GLN A O 1
ATOM 1623 N N . ALA A 1 197 ? -6.068 9.424 4.260 1.00 88.00 197 ALA A N 1
ATOM 1624 C CA . ALA A 1 197 ? -5.168 8.276 4.319 1.00 88.00 197 ALA A CA 1
ATOM 1625 C C . ALA A 1 197 ? -4.857 7.749 2.913 1.00 88.00 197 ALA A C 1
ATOM 1627 O O . ALA A 1 197 ? -3.699 7.465 2.587 1.00 88.00 197 ALA A O 1
ATOM 1628 N N . MET A 1 198 ? -5.874 7.711 2.049 1.00 83.31 198 MET A N 1
ATOM 1629 C CA . MET A 1 198 ? -5.705 7.326 0.658 1.00 83.31 198 MET A CA 1
ATOM 1630 C C . MET A 1 198 ? -4.779 8.290 -0.096 1.00 83.31 198 MET A C 1
ATOM 1632 O O . MET A 1 198 ? -3.800 7.860 -0.704 1.00 83.31 198 MET A O 1
ATOM 1636 N N . LYS A 1 199 ? -5.029 9.603 -0.020 1.00 78.38 199 LYS A N 1
ATOM 1637 C CA . LYS A 1 199 ? -4.214 10.625 -0.705 1.00 78.38 199 LYS A CA 1
ATOM 1638 C C . LYS A 1 199 ? -2.742 10.581 -0.286 1.00 78.38 199 LYS A C 1
ATOM 1640 O O . LYS A 1 199 ? -1.868 10.857 -1.105 1.00 78.38 199 LYS A O 1
ATOM 1645 N N . LEU A 1 200 ? -2.456 10.233 0.969 1.00 75.38 200 LEU A N 1
ATOM 1646 C CA . LEU A 1 200 ? -1.087 10.146 1.482 1.00 75.38 200 LEU A CA 1
ATOM 1647 C C . LEU A 1 200 ? -0.332 8.911 0.976 1.00 75.38 200 LEU A C 1
ATOM 1649 O O . LEU A 1 200 ? 0.874 8.997 0.734 1.00 75.38 200 LEU A O 1
ATOM 1653 N N . LYS A 1 201 ? -1.005 7.763 0.821 1.00 75.12 201 LYS A N 1
ATOM 1654 C CA . LYS A 1 201 ? -0.335 6.491 0.490 1.00 75.12 201 LYS A CA 1
ATOM 1655 C C . LYS A 1 201 ? -0.453 6.021 -0.939 1.00 75.12 201 LYS A C 1
ATOM 1657 O O . LYS A 1 201 ? 0.456 5.340 -1.407 1.00 75.12 201 LYS A O 1
ATOM 1662 N N . PHE A 1 202 ? -1.503 6.429 -1.629 1.00 72.81 202 PHE A N 1
ATOM 1663 C CA . PHE A 1 202 ? -1.760 6.072 -3.019 1.00 72.81 202 PHE A CA 1
ATOM 1664 C C . PHE A 1 202 ? -1.457 7.262 -3.942 1.00 72.81 202 PHE A C 1
ATOM 1666 O O . PHE A 1 202 ? -2.083 7.464 -4.977 1.00 72.81 202 PHE A O 1
ATOM 1673 N N . ASN A 1 203 ? -0.478 8.089 -3.553 1.00 75.88 203 ASN A N 1
ATOM 1674 C CA . ASN A 1 203 ? 0.051 9.140 -4.409 1.00 75.88 203 ASN A CA 1
ATOM 1675 C C . ASN A 1 203 ? 1.013 8.529 -5.435 1.00 75.88 203 ASN A C 1
ATOM 1677 O O . ASN A 1 203 ? 2.193 8.289 -5.158 1.00 75.88 203 ASN A O 1
ATOM 1681 N N . VAL A 1 204 ? 0.485 8.318 -6.636 1.00 81.56 204 VAL A N 1
ATOM 1682 C CA . VAL A 1 204 ? 1.178 7.749 -7.795 1.00 81.56 204 VAL A CA 1
ATOM 1683 C C . VAL A 1 204 ? 2.490 8.468 -8.128 1.00 81.56 204 VAL A C 1
ATOM 1685 O O . VAL A 1 204 ? 3.478 7.812 -8.458 1.00 81.56 204 VAL A O 1
ATOM 1688 N N . LEU A 1 205 ? 2.555 9.796 -7.984 1.00 83.94 205 LEU A N 1
ATOM 1689 C CA . LEU A 1 205 ? 3.769 10.566 -8.273 1.00 83.94 205 LEU A CA 1
ATOM 1690 C C . LEU A 1 205 ? 4.865 10.334 -7.230 1.00 83.94 205 LEU A C 1
ATOM 1692 O O . LEU A 1 205 ? 6.030 10.160 -7.586 1.00 83.94 205 LEU A O 1
ATOM 1696 N N . GLU A 1 206 ? 4.509 10.316 -5.948 1.00 82.44 206 GLU A N 1
ATOM 1697 C CA . GLU A 1 206 ? 5.474 10.047 -4.878 1.00 82.44 206 GLU A CA 1
ATOM 1698 C C . GLU A 1 206 ? 5.962 8.595 -4.909 1.00 82.44 206 GLU A C 1
ATOM 1700 O O . GLU A 1 206 ? 7.149 8.331 -4.704 1.00 82.44 206 GLU A O 1
ATOM 1705 N N . LEU A 1 207 ? 5.079 7.648 -5.236 1.00 85.19 207 LEU A N 1
ATOM 1706 C CA . LEU A 1 207 ? 5.460 6.252 -5.436 1.00 85.19 207 LEU A CA 1
ATOM 1707 C C . LEU A 1 207 ? 6.408 6.095 -6.635 1.00 85.19 207 LEU A C 1
ATOM 1709 O O . LEU A 1 207 ? 7.447 5.448 -6.507 1.00 85.19 207 LEU A O 1
ATOM 1713 N N . ALA A 1 208 ? 6.112 6.752 -7.760 1.00 89.00 208 ALA A N 1
ATOM 1714 C CA . ALA A 1 208 ? 6.985 6.769 -8.931 1.00 89.00 208 ALA A CA 1
ATOM 1715 C C . ALA A 1 208 ? 8.386 7.317 -8.605 1.00 89.00 208 ALA A C 1
ATOM 1717 O O . ALA A 1 208 ? 9.380 6.676 -8.938 1.00 89.00 208 ALA A O 1
ATOM 1718 N N . LYS A 1 209 ? 8.482 8.438 -7.872 1.00 89.44 209 LYS A N 1
ATOM 1719 C CA . LYS A 1 209 ? 9.773 9.003 -7.431 1.00 89.44 209 LYS A CA 1
ATOM 1720 C C . LYS A 1 209 ? 10.570 8.041 -6.553 1.00 89.44 209 LYS A C 1
ATOM 1722 O O . LYS A 1 209 ? 11.787 7.948 -6.698 1.00 89.44 209 LYS A O 1
ATOM 1727 N N . LYS A 1 210 ? 9.906 7.336 -5.631 1.00 88.50 210 LYS A N 1
ATOM 1728 C CA . LYS A 1 210 ? 10.566 6.338 -4.774 1.00 88.50 210 LYS A CA 1
ATOM 1729 C C . LYS A 1 210 ? 11.135 5.190 -5.602 1.00 88.50 210 LYS A C 1
ATOM 1731 O O . LYS A 1 210 ? 12.291 4.830 -5.407 1.00 88.50 210 LYS A O 1
ATOM 1736 N N . LEU A 1 211 ? 10.358 4.665 -6.550 1.00 91.44 211 LEU A N 1
ATOM 1737 C CA . LEU A 1 211 ? 10.814 3.605 -7.452 1.00 91.44 211 LEU A CA 1
ATOM 1738 C C . LEU A 1 211 ? 11.980 4.076 -8.331 1.00 91.44 211 LEU A C 1
ATOM 1740 O O . LEU A 1 211 ? 12.975 3.362 -8.454 1.00 91.44 211 LEU A O 1
ATOM 1744 N N . ASP A 1 212 ? 11.905 5.296 -8.868 1.00 92.25 212 ASP A N 1
ATOM 1745 C CA . ASP A 1 212 ? 12.998 5.916 -9.623 1.00 92.25 212 ASP A CA 1
ATOM 1746 C C . ASP A 1 212 ? 14.272 6.037 -8.783 1.00 92.25 212 ASP A C 1
ATOM 1748 O O . ASP A 1 212 ? 15.361 5.705 -9.255 1.00 92.25 212 ASP A O 1
ATOM 1752 N N . HIS A 1 213 ? 14.146 6.457 -7.520 1.00 91.75 213 HIS A N 1
ATOM 1753 C CA . HIS A 1 213 ? 15.272 6.523 -6.593 1.00 91.75 213 HIS A CA 1
ATOM 1754 C C . HIS A 1 213 ? 15.896 5.141 -6.365 1.00 91.75 213 HIS A C 1
ATOM 1756 O O . HIS A 1 213 ? 17.113 5.003 -6.475 1.00 91.75 213 HIS A O 1
ATOM 1762 N N . THR A 1 214 ? 15.083 4.107 -6.123 1.00 90.69 214 THR A N 1
ATOM 1763 C CA . THR A 1 214 ? 15.558 2.726 -5.945 1.00 90.69 214 THR A CA 1
ATOM 1764 C C . THR A 1 214 ? 16.296 2.211 -7.183 1.00 90.69 214 THR A C 1
ATOM 1766 O O . THR A 1 214 ? 17.373 1.629 -7.054 1.00 90.69 214 THR A O 1
ATOM 1769 N N . ILE A 1 215 ? 15.776 2.465 -8.390 1.00 92.31 215 ILE A N 1
ATOM 1770 C CA . ILE A 1 215 ? 16.463 2.126 -9.649 1.00 92.31 215 ILE A CA 1
ATOM 1771 C C . ILE A 1 215 ? 17.769 2.922 -9.779 1.00 92.31 215 ILE A C 1
ATOM 1773 O O . ILE A 1 215 ? 18.783 2.384 -10.222 1.00 92.31 215 ILE A O 1
ATOM 1777 N N . GLY A 1 216 ? 17.779 4.185 -9.352 1.00 90.31 216 GLY A N 1
ATOM 1778 C CA . GLY A 1 216 ? 18.956 5.054 -9.362 1.00 90.31 216 GLY A CA 1
ATOM 1779 C C . GLY A 1 216 ? 20.145 4.524 -8.551 1.00 90.31 216 GLY A C 1
ATOM 1780 O O . GLY A 1 216 ? 21.284 4.854 -8.876 1.00 90.31 216 GLY A O 1
ATOM 1781 N N . LEU A 1 217 ? 19.909 3.660 -7.556 1.00 89.81 217 LEU A N 1
ATOM 1782 C CA . LEU A 1 217 ? 20.965 3.013 -6.763 1.00 89.81 217 LEU A CA 1
ATOM 1783 C C . LEU A 1 217 ? 21.740 1.933 -7.545 1.00 89.81 217 LEU A C 1
ATOM 1785 O O . LEU A 1 217 ? 22.807 1.495 -7.110 1.00 89.81 217 LEU A O 1
ATOM 1789 N N . VAL A 1 218 ? 21.233 1.495 -8.701 1.00 91.44 218 VAL A N 1
ATOM 1790 C CA . VAL A 1 218 ? 21.876 0.474 -9.535 1.00 91.44 218 VAL A CA 1
ATOM 1791 C C . VAL A 1 218 ? 23.062 1.074 -10.290 1.00 91.44 218 VAL A C 1
ATOM 1793 O O . VAL A 1 218 ? 22.897 1.851 -11.229 1.00 91.44 218 VAL A O 1
ATOM 1796 N N . GLN A 1 219 ? 24.278 0.663 -9.917 1.00 89.44 219 GLN A N 1
ATOM 1797 C CA . GLN A 1 219 ? 25.516 1.182 -10.516 1.00 89.44 219 GLN A CA 1
ATOM 1798 C C . GLN A 1 219 ? 25.722 0.747 -11.978 1.00 89.44 219 GLN A C 1
ATOM 1800 O O . GLN A 1 219 ? 26.310 1.480 -12.773 1.00 89.44 219 GLN A O 1
ATOM 1805 N N . ASN A 1 220 ? 25.250 -0.446 -12.357 1.00 91.19 220 ASN A N 1
ATOM 1806 C CA . ASN A 1 220 ? 25.377 -0.954 -13.723 1.00 91.19 220 ASN A CA 1
ATOM 1807 C C . ASN A 1 220 ? 24.359 -0.260 -14.643 1.00 91.19 220 ASN A C 1
ATOM 1809 O O . ASN A 1 220 ? 23.184 -0.623 -14.651 1.00 91.19 220 ASN A O 1
ATOM 1813 N N . ILE A 1 221 ? 24.825 0.716 -15.429 1.00 87.06 221 ILE A N 1
ATOM 1814 C CA . ILE A 1 221 ? 23.981 1.563 -16.289 1.00 87.06 221 ILE A CA 1
ATOM 1815 C C . ILE A 1 221 ? 23.120 0.742 -17.273 1.00 87.06 221 ILE A C 1
ATOM 1817 O O . ILE A 1 221 ? 21.901 0.902 -17.239 1.00 87.06 221 ILE A O 1
ATOM 1821 N N . PRO A 1 222 ? 23.667 -0.191 -18.085 1.00 88.50 222 PRO A N 1
ATOM 1822 C CA . PRO A 1 222 ? 22.839 -1.017 -18.972 1.00 88.50 222 PRO A CA 1
ATOM 1823 C C . PRO A 1 222 ? 21.727 -1.793 -18.256 1.00 88.50 222 PRO A C 1
ATOM 1825 O O . PRO A 1 222 ? 20.619 -1.953 -18.779 1.00 88.50 222 PRO A O 1
ATOM 1828 N N . LEU A 1 223 ? 22.017 -2.302 -17.058 1.00 88.12 223 LEU A N 1
ATOM 1829 C CA . LEU A 1 223 ? 21.055 -3.060 -16.267 1.00 88.12 223 LEU A CA 1
ATOM 1830 C C . LEU A 1 223 ? 20.000 -2.150 -15.634 1.00 88.12 223 LEU A C 1
ATOM 1832 O O . LEU A 1 223 ? 18.820 -2.489 -15.672 1.00 88.12 223 LEU A O 1
ATOM 1836 N N . ARG A 1 224 ? 20.406 -0.981 -15.133 1.00 90.25 224 ARG A N 1
ATOM 1837 C CA . ARG A 1 224 ? 19.512 0.071 -14.641 1.00 90.25 224 ARG A CA 1
ATOM 1838 C C . ARG A 1 224 ? 18.510 0.488 -15.712 1.00 90.25 224 ARG A C 1
ATOM 1840 O O . ARG A 1 224 ? 17.309 0.466 -15.464 1.00 90.25 224 ARG A O 1
ATOM 1847 N N . ASP A 1 225 ? 18.993 0.791 -16.913 1.00 88.44 225 ASP A N 1
ATOM 1848 C CA . ASP A 1 225 ? 18.142 1.208 -18.029 1.00 88.44 225 ASP A CA 1
ATOM 1849 C C . ASP A 1 225 ? 17.209 0.063 -18.457 1.00 88.44 225 ASP A C 1
ATOM 1851 O O . ASP A 1 225 ? 16.050 0.282 -18.804 1.00 88.44 225 ASP A O 1
ATOM 1855 N N . THR A 1 226 ? 17.674 -1.189 -18.380 1.00 88.94 226 THR A N 1
ATOM 1856 C CA . THR A 1 226 ? 16.815 -2.361 -18.603 1.00 88.94 226 THR A CA 1
ATOM 1857 C C . THR A 1 226 ? 15.695 -2.431 -17.564 1.00 88.94 226 THR A C 1
ATOM 1859 O O . THR A 1 226 ? 14.536 -2.565 -17.944 1.00 88.94 226 THR A O 1
ATOM 1862 N N . ILE A 1 227 ? 16.013 -2.315 -16.271 1.00 91.81 227 ILE A N 1
ATOM 1863 C CA . ILE A 1 227 ? 15.025 -2.345 -15.181 1.00 91.81 227 ILE A CA 1
ATOM 1864 C C . ILE A 1 227 ? 14.006 -1.211 -15.344 1.00 91.81 227 ILE A C 1
ATOM 1866 O O . ILE A 1 227 ? 12.805 -1.460 -15.251 1.00 91.81 227 ILE A O 1
ATOM 1870 N N . MET A 1 228 ? 14.470 0.002 -15.653 1.00 92.31 228 MET A N 1
ATOM 1871 C CA . MET A 1 228 ? 13.614 1.161 -15.915 1.00 92.31 228 MET A CA 1
ATOM 1872 C C . MET A 1 228 ? 12.620 0.877 -17.051 1.00 92.31 228 MET A C 1
ATOM 1874 O O . MET A 1 228 ? 11.409 1.013 -16.883 1.00 92.31 228 MET A O 1
ATOM 1878 N N . ASN A 1 229 ? 13.119 0.390 -18.188 1.00 89.00 229 ASN A N 1
ATOM 1879 C CA . ASN A 1 229 ? 12.290 0.097 -19.356 1.00 89.00 229 ASN A CA 1
ATOM 1880 C C . ASN A 1 229 ? 11.282 -1.031 -19.115 1.00 89.00 229 ASN A C 1
ATOM 1882 O O . ASN A 1 229 ? 10.141 -0.935 -19.564 1.00 89.00 229 ASN A O 1
ATOM 1886 N N . GLU A 1 230 ? 11.680 -2.106 -18.428 1.00 89.94 230 GLU A N 1
ATOM 1887 C CA . GLU A 1 230 ? 10.743 -3.180 -18.082 1.00 89.94 230 GLU A CA 1
ATOM 1888 C C . GLU A 1 230 ? 9.680 -2.709 -17.081 1.00 89.94 230 GLU A C 1
ATOM 1890 O O . GLU A 1 230 ? 8.532 -3.133 -17.192 1.00 89.94 230 GLU A O 1
ATOM 1895 N N . SER A 1 231 ? 10.035 -1.815 -16.152 1.00 92.25 231 SER A N 1
ATOM 1896 C CA . SER A 1 231 ? 9.091 -1.231 -15.190 1.00 92.25 231 SER A CA 1
ATOM 1897 C C . SER A 1 231 ? 8.028 -0.400 -15.909 1.00 92.25 231 SER A C 1
ATOM 1899 O O . SER A 1 231 ? 6.839 -0.647 -15.740 1.00 92.25 231 SER A O 1
ATOM 1901 N N . ILE A 1 232 ? 8.441 0.507 -16.799 1.00 91.25 232 ILE A N 1
ATOM 1902 C CA . ILE A 1 232 ? 7.519 1.310 -17.621 1.00 91.25 232 ILE A CA 1
ATOM 1903 C C . ILE A 1 232 ? 6.655 0.415 -18.519 1.00 91.25 232 ILE A C 1
ATOM 1905 O O . ILE A 1 232 ? 5.453 0.630 -18.644 1.00 91.25 232 ILE A O 1
ATOM 1909 N N . LEU A 1 233 ? 7.238 -0.623 -19.124 1.00 88.44 233 LEU A N 1
ATOM 1910 C CA . LEU A 1 233 ? 6.479 -1.583 -19.925 1.00 88.44 233 LEU A CA 1
ATOM 1911 C C . LEU A 1 233 ? 5.408 -2.309 -19.115 1.00 88.44 233 LEU A C 1
ATOM 1913 O O . LEU A 1 233 ? 4.309 -2.524 -19.627 1.00 88.44 233 LEU A O 1
ATOM 1917 N N . TYR A 1 234 ? 5.743 -2.735 -17.898 1.00 89.81 234 TYR A N 1
ATOM 1918 C CA . TYR A 1 234 ? 4.791 -3.373 -16.998 1.00 89.81 234 TYR A CA 1
ATOM 1919 C C . TYR A 1 234 ? 3.633 -2.421 -16.677 1.00 89.81 234 TYR A C 1
ATOM 1921 O O . TYR A 1 234 ? 2.482 -2.806 -16.857 1.00 89.81 234 TYR A O 1
ATOM 1929 N N . LEU A 1 235 ? 3.940 -1.170 -16.322 1.00 89.19 235 LEU A N 1
ATOM 1930 C CA . LEU A 1 235 ? 2.949 -0.125 -16.046 1.00 89.19 235 LEU A CA 1
ATOM 1931 C C . LEU A 1 235 ? 2.049 0.196 -17.252 1.00 89.19 235 LEU A C 1
ATOM 1933 O O . LEU A 1 235 ? 0.872 0.473 -17.074 1.00 89.19 235 LEU A O 1
ATOM 1937 N N . ASP A 1 236 ? 2.568 0.098 -18.477 1.00 86.94 236 ASP A N 1
ATOM 1938 C CA . ASP A 1 236 ? 1.828 0.262 -19.741 1.00 86.94 236 ASP A CA 1
ATOM 1939 C C . ASP A 1 236 ? 1.121 -1.042 -20.200 1.00 86.94 236 ASP A C 1
ATOM 1941 O O . ASP A 1 236 ? 0.834 -1.218 -21.387 1.00 86.94 236 ASP A O 1
ATOM 1945 N N . ASN A 1 237 ? 0.892 -2.008 -19.293 1.00 85.06 237 ASN A N 1
ATOM 1946 C CA . ASN A 1 237 ? 0.242 -3.308 -19.546 1.00 85.06 237 ASN A CA 1
ATOM 1947 C C . ASN A 1 237 ? 0.855 -4.128 -20.704 1.00 85.06 237 ASN A C 1
ATOM 1949 O O . ASN A 1 237 ? 0.203 -4.962 -21.341 1.00 85.06 237 ASN A O 1
ATOM 1953 N N . LYS A 1 238 ? 2.133 -3.894 -21.018 1.00 81.69 238 LYS A N 1
ATOM 1954 C CA . LYS A 1 238 ? 2.863 -4.522 -22.140 1.00 81.69 238 LYS A CA 1
ATOM 1955 C C . LYS A 1 238 ? 4.092 -5.310 -21.688 1.00 81.69 238 LYS A C 1
ATOM 1957 O O . LYS A 1 238 ? 4.726 -5.976 -22.516 1.00 81.69 238 LYS A O 1
ATOM 1962 N N . GLY A 1 239 ? 4.443 -5.205 -20.410 1.00 79.12 239 GLY A N 1
ATOM 1963 C CA . GLY A 1 239 ? 5.572 -5.861 -19.764 1.00 79.12 239 GLY A CA 1
ATOM 1964 C C . GLY A 1 239 ? 5.217 -7.217 -19.165 1.00 79.12 239 GLY A C 1
ATOM 1965 O O . GLY A 1 239 ? 4.058 -7.610 -19.092 1.00 79.12 239 GLY A O 1
ATOM 1966 N N . ASP A 1 240 ? 6.251 -7.944 -18.753 1.00 83.94 240 ASP A N 1
ATOM 1967 C CA . ASP A 1 240 ? 6.132 -9.238 -18.082 1.00 83.94 240 ASP A CA 1
ATOM 1968 C C . ASP A 1 240 ? 6.658 -9.097 -16.648 1.00 83.94 240 ASP A C 1
ATOM 1970 O O . ASP A 1 240 ? 7.851 -8.863 -16.437 1.00 83.94 240 ASP A O 1
ATOM 1974 N N . TYR A 1 241 ? 5.756 -9.232 -15.672 1.00 86.62 241 TYR A N 1
ATOM 1975 C CA . TYR A 1 241 ? 6.057 -9.103 -14.244 1.00 86.62 241 TYR A CA 1
ATOM 1976 C C . TYR A 1 241 ? 7.142 -10.085 -13.783 1.00 86.62 241 TYR A C 1
ATOM 1978 O O . TYR A 1 241 ? 8.061 -9.715 -13.049 1.00 86.62 241 TYR A O 1
ATOM 1986 N N . ASN A 1 242 ? 7.095 -11.328 -14.273 1.00 88.25 242 ASN A N 1
ATOM 1987 C CA . ASN A 1 242 ? 8.070 -12.357 -13.915 1.00 88.25 242 ASN A CA 1
ATOM 1988 C C . ASN A 1 242 ? 9.444 -12.039 -14.503 1.00 88.25 242 ASN A C 1
ATOM 1990 O O . ASN A 1 242 ? 10.475 -12.285 -13.873 1.00 88.25 242 ASN A O 1
ATOM 1994 N N . PHE A 1 243 ? 9.470 -11.460 -15.705 1.00 87.81 243 PHE A N 1
ATOM 1995 C CA . PHE A 1 243 ? 10.716 -11.028 -16.323 1.00 87.81 243 PHE A CA 1
ATOM 1996 C C . PHE A 1 243 ? 11.374 -9.884 -15.541 1.00 87.81 243 PHE A C 1
ATOM 1998 O O . PHE A 1 243 ? 12.581 -9.949 -15.300 1.00 87.81 243 PHE A O 1
ATOM 2005 N N . LEU A 1 244 ? 10.601 -8.877 -15.114 1.00 89.12 244 LEU A N 1
ATOM 2006 C CA . LEU A 1 244 ? 11.092 -7.779 -14.273 1.00 89.12 244 LEU A CA 1
ATOM 2007 C C . LEU A 1 244 ? 11.645 -8.309 -12.942 1.00 89.12 244 LEU A C 1
ATOM 2009 O O . LEU A 1 244 ? 12.796 -8.029 -12.608 1.00 89.12 244 LEU A O 1
ATOM 2013 N N . SER A 1 245 ? 10.877 -9.156 -12.249 1.00 90.75 245 SER A N 1
ATOM 2014 C CA . SER A 1 245 ? 11.289 -9.799 -10.993 1.00 90.75 245 SER A CA 1
ATOM 2015 C C . SER A 1 245 ? 12.637 -10.521 -11.125 1.00 90.75 245 SER A C 1
ATOM 2017 O O . SER A 1 245 ? 13.553 -10.290 -10.334 1.00 90.75 245 SER A O 1
ATOM 2019 N N . LYS A 1 246 ? 12.820 -11.305 -12.196 1.00 91.00 246 LYS A N 1
ATOM 2020 C CA . LYS A 1 246 ? 14.078 -12.014 -12.480 1.00 91.00 246 LYS A CA 1
ATOM 2021 C C . LYS A 1 246 ? 15.263 -11.079 -12.739 1.00 91.00 246 LYS A C 1
ATOM 2023 O O . LYS A 1 246 ? 16.405 -11.432 -12.461 1.00 91.00 246 LYS A O 1
ATOM 2028 N N . LYS A 1 247 ? 15.038 -9.894 -13.314 1.00 89.56 247 LYS A N 1
ATOM 2029 C CA . LYS A 1 247 ? 16.118 -8.911 -13.511 1.00 89.56 247 LYS A CA 1
ATOM 2030 C C . LYS A 1 247 ? 16.566 -8.295 -12.192 1.00 89.56 247 LYS A C 1
ATOM 2032 O O . LYS A 1 247 ? 17.765 -8.100 -12.003 1.00 89.56 247 LYS A O 1
ATOM 2037 N N . LEU A 1 248 ? 15.634 -8.068 -11.276 1.00 89.62 248 LEU A N 1
ATOM 2038 C CA . LEU A 1 248 ? 15.913 -7.480 -9.969 1.00 89.62 248 LEU A CA 1
ATOM 2039 C C . LEU A 1 248 ? 16.688 -8.428 -9.044 1.00 89.62 248 LEU A C 1
ATOM 2041 O O . LEU A 1 248 ? 17.516 -7.950 -8.278 1.00 89.62 248 LEU A O 1
ATOM 2045 N N . GLU A 1 249 ? 16.518 -9.749 -9.176 1.00 89.69 249 GLU A N 1
ATOM 2046 C CA . GLU A 1 249 ? 17.306 -10.765 -8.440 1.00 89.69 249 GLU A CA 1
ATOM 2047 C C . GLU A 1 249 ? 18.818 -10.599 -8.605 1.00 89.69 249 GLU A C 1
ATOM 2049 O O . GLU A 1 249 ? 19.590 -10.910 -7.706 1.00 89.69 249 GLU A O 1
ATOM 2054 N N . SER A 1 250 ? 19.251 -10.096 -9.762 1.00 85.81 250 SER A N 1
ATOM 2055 C CA . SER A 1 250 ? 20.674 -9.909 -10.050 1.00 85.81 250 SER A CA 1
ATOM 2056 C C . SER A 1 250 ? 21.282 -8.651 -9.420 1.00 85.81 250 SER A C 1
ATOM 2058 O O . SER A 1 250 ? 22.484 -8.432 -9.559 1.00 85.81 250 SER A O 1
ATOM 2060 N N . VAL A 1 251 ? 20.472 -7.811 -8.763 1.00 87.75 251 VAL A N 1
ATOM 2061 C CA . VAL A 1 251 ? 20.874 -6.460 -8.334 1.00 87.75 251 VAL A CA 1
ATOM 2062 C C . VAL A 1 251 ? 20.460 -6.138 -6.906 1.00 87.75 251 VAL A C 1
ATOM 2064 O O . VAL A 1 251 ? 21.215 -5.498 -6.178 1.00 87.75 251 VAL A O 1
ATOM 2067 N N . PHE A 1 252 ? 19.263 -6.552 -6.508 1.00 89.00 252 PHE A N 1
ATOM 2068 C CA . PHE A 1 252 ? 18.679 -6.212 -5.222 1.00 89.00 252 PHE A CA 1
ATOM 2069 C C . PHE A 1 252 ? 18.718 -7.394 -4.268 1.00 89.00 252 PHE A C 1
ATOM 2071 O O . PHE A 1 252 ? 18.538 -8.546 -4.655 1.00 89.00 252 PHE A O 1
ATOM 2078 N N . GLN A 1 253 ? 18.908 -7.085 -2.986 1.00 89.12 253 GLN A N 1
ATOM 2079 C CA . GLN A 1 253 ? 18.653 -8.054 -1.927 1.00 89.12 253 GLN A CA 1
ATOM 2080 C C . GLN A 1 253 ? 17.165 -8.424 -1.920 1.00 89.12 253 GLN A C 1
ATOM 2082 O O . GLN A 1 253 ? 16.324 -7.599 -2.277 1.00 89.12 253 GLN A O 1
ATOM 2087 N N . GLU A 1 254 ? 16.821 -9.620 -1.438 1.00 83.69 254 GLU A N 1
ATOM 2088 C CA . GLU A 1 254 ? 15.434 -10.120 -1.432 1.00 83.69 254 GLU A CA 1
ATOM 2089 C C . GLU A 1 254 ? 14.426 -9.130 -0.835 1.00 83.69 254 GLU A C 1
ATOM 2091 O O . GLU A 1 254 ? 13.342 -8.937 -1.383 1.00 83.69 254 GLU A O 1
ATOM 2096 N N . LYS A 1 255 ? 14.801 -8.431 0.245 1.00 81.88 255 LYS A N 1
ATOM 2097 C CA . LYS A 1 255 ? 13.951 -7.397 0.845 1.00 81.88 255 LYS A CA 1
ATOM 2098 C C . LYS A 1 255 ? 13.703 -6.223 -0.113 1.00 81.88 255 LYS A C 1
ATOM 2100 O O . LYS A 1 255 ? 12.557 -5.869 -0.349 1.00 81.88 255 LYS A O 1
ATOM 2105 N N . GLN A 1 256 ? 14.760 -5.652 -0.690 1.00 85.44 256 GLN A N 1
ATOM 2106 C CA . GLN A 1 256 ? 14.666 -4.523 -1.627 1.00 85.44 256 GLN A CA 1
ATOM 2107 C C . GLN A 1 256 ? 13.911 -4.902 -2.905 1.00 85.44 256 GLN A C 1
ATOM 2109 O O . GLN A 1 256 ? 13.111 -4.121 -3.411 1.00 85.44 256 GLN A O 1
ATOM 2114 N N . LYS A 1 257 ? 14.139 -6.121 -3.410 1.00 88.75 257 LYS A N 1
ATOM 2115 C CA . LYS A 1 257 ? 13.396 -6.686 -4.538 1.00 88.75 257 LYS A CA 1
ATOM 2116 C C . LYS A 1 257 ? 11.906 -6.735 -4.215 1.00 88.75 257 LYS A C 1
ATOM 2118 O O . LYS A 1 257 ? 11.117 -6.259 -5.020 1.00 88.75 257 LYS A O 1
ATOM 2123 N N . ARG A 1 258 ? 11.525 -7.276 -3.053 1.00 84.38 258 ARG A N 1
ATOM 2124 C CA . ARG A 1 258 ? 10.122 -7.350 -2.623 1.00 84.38 258 ARG A CA 1
ATOM 2125 C C . ARG A 1 258 ? 9.487 -5.963 -2.545 1.00 84.38 258 ARG A C 1
ATOM 2127 O O . ARG A 1 258 ? 8.497 -5.728 -3.221 1.00 84.38 258 ARG A O 1
ATOM 2134 N N . GLU A 1 259 ? 10.119 -5.031 -1.833 1.00 83.69 259 GLU A N 1
ATOM 2135 C CA . GLU A 1 259 ? 9.624 -3.652 -1.695 1.00 83.69 259 GLU A CA 1
ATOM 2136 C C . GLU A 1 259 ? 9.430 -2.964 -3.054 1.00 83.69 259 GLU A C 1
ATOM 2138 O O . GLU A 1 259 ? 8.416 -2.306 -3.286 1.00 83.69 259 GLU A O 1
ATOM 2143 N N . PHE A 1 260 ? 10.379 -3.147 -3.977 1.00 90.19 260 PHE A N 1
ATOM 2144 C CA . PHE A 1 260 ? 10.273 -2.615 -5.332 1.00 90.19 260 PHE A CA 1
ATOM 2145 C C . PHE A 1 260 ? 9.128 -3.269 -6.121 1.00 90.19 260 PHE A C 1
ATOM 2147 O O . PHE A 1 260 ? 8.366 -2.575 -6.793 1.00 90.19 260 PHE A O 1
ATOM 2154 N N . MET A 1 261 ? 8.995 -4.597 -6.043 1.00 89.81 261 MET A N 1
ATOM 2155 C CA . MET A 1 261 ? 7.963 -5.353 -6.758 1.00 89.81 261 MET A CA 1
ATOM 2156 C C . MET A 1 261 ? 6.549 -5.072 -6.232 1.00 89.81 261 MET A C 1
ATOM 2158 O O . MET A 1 261 ? 5.608 -5.022 -7.024 1.00 89.81 261 MET A O 1
ATOM 2162 N N . ASP A 1 262 ? 6.397 -4.848 -4.929 1.00 85.88 262 ASP A N 1
ATOM 2163 C CA . ASP A 1 262 ? 5.129 -4.441 -4.321 1.00 85.88 262 ASP A CA 1
ATOM 2164 C C . ASP A 1 262 ? 4.785 -3.002 -4.714 1.00 85.88 262 ASP A C 1
ATOM 2166 O O . ASP A 1 262 ? 3.652 -2.705 -5.092 1.00 85.88 262 ASP A O 1
ATOM 2170 N N . GLY A 1 263 ? 5.786 -2.115 -4.719 1.00 86.94 263 GLY A N 1
ATOM 2171 C CA . GLY A 1 263 ? 5.627 -0.733 -5.160 1.00 86.94 263 GLY A CA 1
ATOM 2172 C C . GLY A 1 263 ? 5.226 -0.619 -6.632 1.00 86.94 263 GLY A C 1
ATOM 2173 O O . GLY A 1 263 ? 4.279 0.098 -6.946 1.00 86.94 263 GLY A O 1
ATOM 2174 N N . ILE A 1 264 ? 5.892 -1.341 -7.544 1.00 89.62 264 ILE A N 1
ATOM 2175 C CA . ILE A 1 264 ? 5.554 -1.294 -8.976 1.00 89.62 264 ILE A CA 1
ATOM 2176 C C . ILE A 1 264 ? 4.183 -1.918 -9.256 1.00 89.62 264 ILE A C 1
ATOM 2178 O O . ILE A 1 264 ? 3.451 -1.410 -10.102 1.00 89.62 264 ILE A O 1
ATOM 2182 N N . LYS A 1 265 ? 3.814 -2.982 -8.528 1.00 87.38 265 LYS A N 1
ATOM 2183 C CA . LYS A 1 265 ? 2.491 -3.608 -8.622 1.00 87.38 265 LYS A CA 1
ATOM 2184 C C . LYS A 1 265 ? 1.404 -2.639 -8.166 1.00 87.38 265 LYS A C 1
ATOM 2186 O O . LYS A 1 265 ? 0.487 -2.374 -8.932 1.00 87.38 265 LYS A O 1
ATOM 2191 N N . SER A 1 266 ? 1.567 -2.048 -6.981 1.00 82.44 266 SER A N 1
ATOM 2192 C CA . SER A 1 266 ? 0.624 -1.065 -6.441 1.00 82.44 266 SER A CA 1
ATOM 2193 C C . SER A 1 266 ? 0.491 0.159 -7.353 1.00 82.44 266 SER A C 1
ATOM 2195 O O . SER A 1 266 ? -0.617 0.630 -7.592 1.00 82.44 266 SER A O 1
ATOM 2197 N N . LEU A 1 267 ? 1.595 0.642 -7.934 1.00 85.88 267 LEU A N 1
ATOM 2198 C CA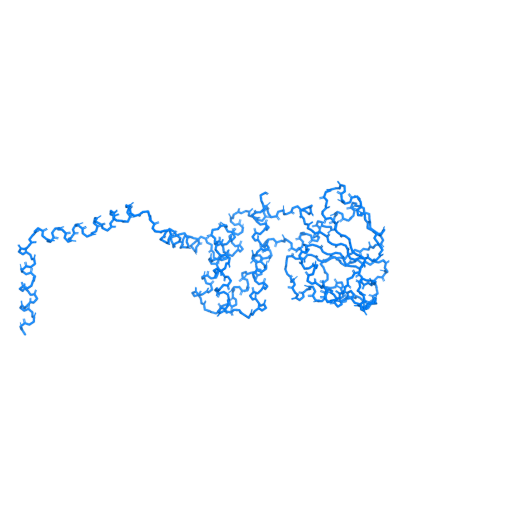 . LEU A 1 267 ? 1.563 1.716 -8.929 1.00 85.88 267 LEU A CA 1
ATOM 2199 C C . LEU A 1 267 ? 0.786 1.304 -10.187 1.00 85.88 267 LEU A C 1
ATOM 2201 O O . LEU A 1 267 ? -0.017 2.082 -10.690 1.00 85.88 267 LEU A O 1
ATOM 2205 N N . GLY A 1 268 ? 1.008 0.083 -10.682 1.00 86.00 268 GLY A N 1
ATOM 2206 C CA . GLY A 1 268 ? 0.293 -0.476 -11.828 1.00 86.00 268 GLY A CA 1
ATOM 2207 C C . GLY A 1 268 ? -1.209 -0.613 -11.583 1.00 86.00 268 GLY A C 1
ATOM 2208 O O . GLY A 1 268 ? -1.990 -0.257 -12.460 1.00 86.00 268 GLY A O 1
ATOM 2209 N N . GLU A 1 269 ? -1.603 -1.072 -10.395 1.00 80.31 269 GLU A N 1
ATOM 2210 C CA . GLU A 1 269 ? -3.002 -1.157 -9.957 1.00 80.31 269 GLU A CA 1
ATOM 2211 C C . GLU A 1 269 ? -3.647 0.234 -9.870 1.00 80.31 269 GLU A C 1
ATOM 2213 O O . GLU A 1 269 ? -4.774 0.406 -10.319 1.00 80.31 269 GLU A O 1
ATOM 2218 N N . GLN A 1 270 ? -2.917 1.246 -9.384 1.00 77.94 270 GLN A N 1
ATOM 2219 C CA . GLN A 1 270 ? -3.413 2.625 -9.278 1.00 77.94 270 GLN A CA 1
ATOM 2220 C C . GLN A 1 270 ? -3.651 3.309 -10.630 1.00 77.94 270 GLN A C 1
ATOM 2222 O O . GLN A 1 270 ? -4.570 4.112 -10.743 1.00 77.94 270 GLN A O 1
ATOM 2227 N N . ILE A 1 271 ? -2.830 3.042 -11.650 1.00 82.06 271 ILE A N 1
ATOM 2228 C CA . ILE A 1 271 ? -2.902 3.761 -12.940 1.00 82.06 271 ILE A CA 1
ATOM 2229 C C . ILE A 1 271 ? -3.698 3.026 -14.022 1.00 82.06 271 ILE A C 1
ATOM 2231 O O . ILE A 1 271 ? -4.073 3.646 -15.016 1.00 82.06 271 ILE A O 1
ATOM 2235 N N . ASN A 1 272 ? -3.908 1.718 -13.854 1.00 77.06 272 ASN A N 1
ATOM 2236 C CA . ASN A 1 272 ? -4.636 0.866 -14.797 1.00 77.06 272 ASN A CA 1
ATOM 2237 C C . ASN A 1 272 ? -5.993 0.404 -14.249 1.00 77.06 272 ASN A C 1
ATOM 2239 O O . ASN A 1 272 ? -6.553 -0.562 -14.765 1.00 77.06 272 ASN A O 1
ATOM 2243 N N . HIS A 1 273 ? -6.498 1.052 -13.198 1.00 64.50 273 HIS A N 1
ATOM 2244 C CA . HIS A 1 273 ? -7.867 0.842 -12.751 1.00 64.50 273 HIS A CA 1
ATOM 2245 C C . HIS A 1 273 ? -8.813 1.454 -13.799 1.00 64.50 273 HIS A C 1
ATOM 2247 O O . HIS A 1 273 ? -8.793 2.667 -14.010 1.00 64.50 273 HIS A O 1
ATOM 2253 N N . ASP A 1 274 ? -9.574 0.603 -14.492 1.00 47.09 274 ASP A N 1
ATOM 2254 C CA . ASP A 1 274 ? -10.687 0.994 -15.371 1.00 47.09 274 ASP A CA 1
ATOM 2255 C C . ASP A 1 274 ? -11.999 1.034 -14.574 1.00 47.09 274 ASP A C 1
ATOM 2257 O O . ASP A 1 274 ? -12.244 0.084 -13.790 1.00 47.09 274 ASP A O 1
#

Foldseek 3Di:
DVVVVVVVVVVVVVVVPVVVCCCVVPVVVVVVVVCCVVPPNPVVVVVVVVLVVLLVCDVFLLRLCVVVVLLVLLCPDLLNFQEEEQALCCVQEPQVLVVVVNRNYDYDPADEPVCLVVCLPGQEYEFEQARHYPVGRHHVRQVSLVVSCQQAVASHAYEYEDQDDDDPVCPVVCVSHPHYDYTSDDDVRVSVRSVSSCCRGSRLNVLRVVLRVLLVVFPPVVLSSVLRSLLSCVLVVNHDLVVSLVSVVVTDDPSSSSNSSSSSVSSSCSRPPD

Organism: NCBI:txid546264

Sequence (274 aa):
MEIIKDIIDWFKWFNSLGWLANIITIGIPTYGIILLLLKKPNKWILKKFRKAKLSMQYHTIFEFIQRQGLENKSYISTKELNILILDDEPQNYPIEYLRNCKYKINHRGEISLSNIDEILDFDLIILDITGIVKEDKHKGGFELLKRLRKEKPLGQAIIAASSKRFDLSVADFYEMADVKIKTPIEGIEMEEVLEQAMKLKFNVLELAKKLDHTIGLVQNIPLRDTIMNESILYLDNKGDYNFLSKKLESVFQEKQKREFMDGIKSLGEQINHD

pLDDT: mean 80.9, std 14.0, range [47.0, 97.44]

Secondary structure (DSSP, 8-state):
-HHHHHHHHHHHHHHH-HHHHHIIIIIHHHHHHHHHHHS---HHHHHHHHHHHHHHH-SSHHHHHHHTTTTTT----TTTSEEEEE-S-GGGS-HHHHHHTT-EEEEES-B-GGGTHHHHT-SEEEEESSS-BSS-TTTHHHHHHHHHHHH--SS-EEEEEESS---GGGHHHHHHSSEEEESS--HHHHHHHHHHHHHHH--HHHHHHHHHHHHHT---HHHHHHHHHHHHHHHTT-S-HHHHHHHHTTTS-HHHHHHHHHHHHHHHHHHS--